Protein AF-A0A660WP52-F1 (afdb_monomer_lite)

Sequence (203 aa):
MNQKTEAPPKICQTNFFFLHKYSEKPSWFFPSLFNSVSQPKNSLGRPWKRDIILCIEAMKNREIARIFNDIADLLEIKDDNPFKIRAYRRAAMNLEALTQDLDTLVKEDNLNQIPGIGKDLAEKIKEYYKTGKIQGYEDLKKEVPSALLEMMKIPGVGPKTVKLLYEKLNVKSVEELEKLAKAGKLKGLPGIQSKTEENIIKG

Radius of gyration: 22.73 Å; chains: 1; bounding box: 51×56×52 Å

pLDDT: mean 75.4, std 19.93, range [27.61, 95.56]

Secondary structure (DSSP, 8-state):
-----PPPPTHHHH-HHHHTTTSSS-TT---TTTTS--PPB-TTS-BHHHHHHHHHHHHHHHHHHHHHHHHHHHHHHTT--HHHHHHHHHHHHHHHS--S-HHHHHHTT-GGGSTT--HHHHHHHHHHHHHSS-HHHHHHHHHS-HHHHHHTTSTT--HHHHHHHHHHH---SHHHHHHHHHTTTTTTSTT--HHHHHHHHH-

Foldseek 3Di:
DDDDPDDDDPVVPPCPVVVVVPPPDDPPPDDPPVVPPDADADPVRHHCVVVVVLVVQLVLLQVLLVLLLLLLLLCLLVVHDPVSSVLSNLSSVQSNVDSDGVVVCLVVVNQCVRPSQDPVNSVQSNVCVVPVDRVSSVVSVVVDQVQLVVQCVQPQCGSVNSSCCCVPVVDRHLVSLLVCLVVVVQPPPPSDDPVSSVSSNVD

Structure (mmCIF, N/CA/C/O backbone):
data_AF-A0A660WP52-F1
#
_entry.id   AF-A0A660WP52-F1
#
loop_
_atom_site.group_PDB
_atom_site.id
_atom_site.type_symbol
_atom_site.label_atom_id
_atom_site.label_alt_id
_atom_site.label_comp_id
_atom_site.label_asym_id
_atom_site.label_entity_id
_atom_site.label_seq_id
_atom_site.pdbx_PDB_ins_code
_atom_site.Cartn_x
_atom_site.Cartn_y
_atom_site.Cartn_z
_atom_site.occupancy
_atom_site.B_iso_or_equiv
_atom_site.auth_seq_id
_atom_site.auth_comp_id
_atom_site.auth_asym_id
_atom_site.auth_atom_id
_atom_site.pdbx_PDB_model_num
ATOM 1 N N . MET A 1 1 ? -19.582 -18.927 -29.086 1.00 36.44 1 MET A N 1
ATOM 2 C CA . MET A 1 1 ? -18.997 -17.859 -28.246 1.00 36.44 1 MET A CA 1
ATOM 3 C C . MET A 1 1 ? -19.277 -18.198 -26.792 1.00 36.44 1 MET A C 1
ATOM 5 O O . MET A 1 1 ? -20.402 -18.039 -26.354 1.00 36.44 1 MET A O 1
ATOM 9 N N . ASN A 1 2 ? -18.311 -18.790 -26.092 1.00 27.61 2 ASN A N 1
ATOM 10 C CA . ASN A 1 2 ? -18.378 -19.013 -24.645 1.00 27.61 2 ASN A CA 1
ATOM 11 C C . ASN A 1 2 ? -16.941 -19.207 -24.152 1.00 27.61 2 ASN A C 1
ATOM 13 O O . ASN A 1 2 ? -16.393 -20.303 -24.237 1.00 27.61 2 ASN A O 1
ATOM 17 N N . GLN A 1 3 ? -16.298 -18.120 -23.729 1.00 32.94 3 GLN A N 1
ATOM 18 C CA . GLN A 1 3 ? -15.007 -18.198 -23.053 1.00 32.94 3 GLN A CA 1
ATOM 19 C C . GLN A 1 3 ? -15.291 -18.553 -21.594 1.00 32.94 3 GLN A C 1
ATOM 21 O O . GLN A 1 3 ? -15.678 -17.702 -20.798 1.00 32.94 3 GLN A O 1
ATOM 26 N N . LYS A 1 4 ? -15.166 -19.841 -21.262 1.00 31.95 4 LYS A N 1
ATOM 27 C CA . LYS A 1 4 ? -15.069 -20.277 -19.870 1.00 31.95 4 LYS A CA 1
ATOM 28 C C . LYS A 1 4 ? -13.747 -19.742 -19.329 1.00 31.95 4 LYS A C 1
ATOM 30 O O . LYS A 1 4 ? -12.683 -20.103 -19.820 1.00 31.95 4 LYS A O 1
ATOM 35 N N . THR A 1 5 ? -13.828 -18.867 -18.339 1.00 34.75 5 THR A N 1
ATOM 36 C CA . THR A 1 5 ? -12.708 -18.477 -17.485 1.00 34.75 5 THR A CA 1
ATOM 37 C C . THR A 1 5 ? -12.265 -19.707 -16.696 1.00 34.75 5 THR A C 1
ATOM 39 O O . THR A 1 5 ? -12.860 -20.046 -15.672 1.00 34.75 5 THR A O 1
ATOM 42 N N . GLU A 1 6 ? -11.277 -20.433 -17.212 1.00 32.69 6 GLU A N 1
ATOM 43 C CA . GLU A 1 6 ? -10.658 -21.545 -16.497 1.00 32.69 6 GLU A CA 1
ATOM 44 C C . GLU A 1 6 ? -9.800 -20.989 -15.354 1.00 32.69 6 GLU A C 1
ATOM 46 O O . GLU A 1 6 ? -8.923 -20.148 -15.547 1.00 32.69 6 GLU A O 1
ATOM 51 N N . ALA A 1 7 ? -10.111 -21.434 -14.136 1.00 35.88 7 ALA A N 1
ATOM 52 C CA . ALA A 1 7 ? -9.347 -21.146 -12.930 1.00 35.88 7 ALA A CA 1
ATOM 53 C C . ALA A 1 7 ? -7.867 -21.554 -13.098 1.00 35.88 7 ALA A C 1
ATOM 55 O O . ALA A 1 7 ? -7.582 -22.514 -13.821 1.00 35.88 7 ALA A O 1
ATOM 56 N N . PRO A 1 8 ? -6.916 -20.883 -12.415 1.00 37.06 8 PRO A N 1
ATOM 57 C CA . PRO A 1 8 ? -5.503 -21.226 -12.528 1.00 37.06 8 PRO A CA 1
ATOM 58 C C . PRO A 1 8 ? -5.261 -22.699 -12.146 1.00 37.06 8 PRO A C 1
ATOM 60 O O . PRO A 1 8 ? -5.872 -23.200 -11.194 1.00 37.06 8 PRO A O 1
ATOM 63 N N . PRO A 1 9 ? -4.380 -23.412 -12.871 1.00 39.47 9 PRO A N 1
ATOM 64 C CA . PRO A 1 9 ? -4.172 -24.838 -12.673 1.00 39.47 9 PRO A CA 1
ATOM 65 C C . PRO A 1 9 ? -3.653 -25.130 -11.258 1.00 39.47 9 PRO A C 1
ATOM 67 O O . PRO A 1 9 ? -2.740 -24.471 -10.762 1.00 39.47 9 PRO A O 1
ATOM 70 N N . LYS A 1 10 ? -4.197 -26.185 -10.631 1.00 43.06 10 LYS A N 1
ATOM 71 C CA . LYS A 1 10 ? -3.872 -26.694 -9.276 1.00 43.06 10 LYS A CA 1
ATOM 72 C C . LYS A 1 10 ? -2.374 -26.980 -9.019 1.00 43.06 10 LYS A C 1
ATOM 74 O O . LYS A 1 10 ? -1.986 -27.260 -7.890 1.00 43.06 10 LYS A O 1
ATOM 79 N N . ILE A 1 11 ? -1.532 -26.879 -10.046 1.00 42.97 11 ILE A N 1
ATOM 80 C CA . ILE A 1 11 ? -0.099 -27.198 -10.061 1.00 42.97 11 ILE A CA 1
ATOM 81 C C . ILE A 1 11 ? 0.714 -26.280 -9.130 1.00 42.97 11 ILE A C 1
ATOM 83 O O . ILE A 1 11 ? 1.704 -26.729 -8.556 1.00 42.97 11 ILE A O 1
ATOM 87 N N . CYS A 1 12 ? 0.270 -25.039 -8.889 1.00 41.19 12 CYS A N 1
ATOM 88 C CA . CYS A 1 12 ? 0.955 -24.135 -7.956 1.00 41.19 12 CYS A CA 1
ATOM 89 C C . CYS A 1 12 ? 0.868 -24.571 -6.482 1.00 41.19 12 CYS A C 1
ATOM 91 O O . CYS A 1 12 ? 1.689 -24.131 -5.685 1.00 41.19 12 CYS A O 1
ATOM 93 N N . GLN A 1 13 ? -0.090 -25.424 -6.098 1.00 40.19 13 GLN A N 1
ATOM 94 C CA . GLN A 1 13 ? -0.227 -25.872 -4.704 1.00 40.19 13 GLN A CA 1
ATOM 95 C C . GLN A 1 13 ? 0.503 -27.189 -4.418 1.00 40.19 13 GLN A C 1
ATOM 97 O O . GLN A 1 13 ? 0.873 -27.450 -3.278 1.00 40.19 13 GLN A O 1
ATOM 102 N N . THR A 1 14 ? 0.721 -28.033 -5.429 1.00 37.62 14 THR A N 1
ATOM 103 C CA . THR A 1 14 ? 1.118 -29.433 -5.197 1.00 37.62 14 THR A CA 1
ATOM 104 C C . THR A 1 14 ? 2.627 -29.682 -5.285 1.00 37.62 14 THR A C 1
ATOM 106 O O . THR A 1 14 ? 3.097 -30.703 -4.791 1.00 37.62 14 THR A O 1
ATOM 109 N N . ASN A 1 15 ? 3.414 -28.771 -5.871 1.00 44.84 15 ASN A N 1
ATOM 110 C CA . ASN A 1 15 ? 4.808 -29.070 -6.235 1.00 44.84 15 ASN A CA 1
ATOM 111 C C . ASN A 1 15 ? 5.898 -28.540 -5.290 1.00 44.84 15 ASN A C 1
ATOM 113 O O . ASN A 1 15 ? 7.083 -28.730 -5.569 1.00 44.84 15 ASN A O 1
ATOM 117 N N . PHE A 1 16 ? 5.532 -27.962 -4.143 1.00 41.88 16 PHE A N 1
ATOM 118 C CA . PHE A 1 16 ? 6.511 -27.558 -3.124 1.00 41.88 16 PHE A CA 1
ATOM 119 C C . PHE A 1 16 ? 7.337 -28.755 -2.609 1.00 41.88 16 PHE A C 1
ATOM 121 O O . PHE A 1 16 ? 8.527 -28.632 -2.338 1.00 41.88 16 PHE A O 1
ATOM 128 N N . PHE A 1 17 ? 6.740 -29.953 -2.573 1.00 36.28 17 PHE A N 1
ATOM 129 C CA . PHE A 1 17 ? 7.406 -31.164 -2.084 1.00 36.28 17 PHE A CA 1
ATOM 130 C C . PHE A 1 17 ? 8.411 -31.771 -3.080 1.00 36.28 17 PHE A C 1
ATOM 132 O O . PHE A 1 17 ? 9.333 -32.480 -2.679 1.00 36.28 17 PHE A O 1
ATOM 139 N N . PHE A 1 18 ? 8.264 -31.502 -4.383 1.00 40.81 18 PHE A N 1
ATOM 140 C CA . PHE A 1 18 ? 9.115 -32.118 -5.408 1.00 40.81 18 PHE A CA 1
ATOM 141 C C . PHE A 1 18 ? 10.442 -31.368 -5.597 1.00 40.81 18 PHE A C 1
ATOM 143 O O . PHE A 1 18 ? 11.462 -31.983 -5.896 1.00 40.81 18 PHE A O 1
ATOM 150 N N . LEU A 1 19 ? 10.454 -30.052 -5.362 1.00 42.66 19 LEU A N 1
ATOM 151 C CA . LEU A 1 19 ? 11.651 -29.214 -5.500 1.00 42.66 19 LEU A CA 1
ATOM 152 C C . LEU A 1 19 ? 12.676 -29.441 -4.378 1.00 42.66 19 LEU A C 1
ATOM 154 O O . LEU A 1 19 ? 13.876 -29.426 -4.645 1.00 42.66 19 LEU A O 1
ATOM 158 N N . HIS A 1 20 ? 12.232 -29.746 -3.155 1.00 42.66 20 HIS A N 1
ATOM 159 C CA . HIS A 1 20 ? 13.142 -29.946 -2.018 1.00 42.66 20 HIS A CA 1
ATOM 160 C C . HIS A 1 20 ? 14.001 -31.216 -2.143 1.00 42.66 20 HIS A C 1
ATOM 162 O O . HIS A 1 20 ? 15.102 -31.287 -1.609 1.00 42.66 20 HIS A O 1
ATOM 168 N N . LYS A 1 21 ? 13.534 -32.224 -2.893 1.00 42.41 21 LYS A N 1
ATOM 169 C CA . LYS A 1 21 ? 14.253 -33.500 -3.061 1.00 42.41 21 LYS A CA 1
ATOM 170 C C . LYS A 1 21 ? 15.398 -33.432 -4.083 1.00 42.41 21 LYS A C 1
ATOM 172 O O . LYS A 1 21 ? 16.157 -34.393 -4.210 1.00 42.41 21 LYS A O 1
ATOM 177 N N . TYR A 1 22 ? 15.514 -32.325 -4.819 1.00 44.78 22 TYR A N 1
ATOM 178 C CA . TYR A 1 22 ? 16.476 -32.166 -5.913 1.00 44.78 22 TYR A CA 1
ATOM 179 C C . TYR A 1 22 ? 17.544 -31.087 -5.680 1.00 44.78 22 TYR A C 1
ATOM 181 O O . TYR A 1 22 ? 18.482 -31.033 -6.471 1.00 44.78 22 TYR A O 1
ATOM 189 N N . SER A 1 23 ? 17.477 -30.277 -4.614 1.00 44.31 23 SER A N 1
ATOM 190 C CA . SER A 1 23 ? 18.520 -29.270 -4.336 1.00 44.31 23 SER A CA 1
ATOM 191 C C . SER A 1 23 ? 19.749 -29.813 -3.594 1.00 44.31 23 SER A C 1
ATOM 193 O O . SER A 1 23 ? 20.731 -29.092 -3.469 1.00 44.31 23 SER A O 1
ATOM 195 N N . GLU A 1 24 ? 19.725 -31.060 -3.111 1.00 42.50 24 GLU A N 1
ATOM 196 C CA . GLU A 1 24 ? 20.781 -31.610 -2.236 1.00 42.50 24 GLU A CA 1
ATOM 197 C C . GLU A 1 24 ? 21.726 -32.623 -2.910 1.00 42.50 24 GLU A C 1
ATOM 199 O O . GLU A 1 24 ? 22.578 -33.207 -2.242 1.00 42.50 24 GLU A O 1
ATOM 204 N N . LYS A 1 25 ? 21.620 -32.869 -4.224 1.00 47.59 25 LYS A N 1
ATOM 205 C CA . LYS A 1 25 ? 22.488 -33.857 -4.896 1.00 47.59 25 LYS A CA 1
ATOM 206 C C . LYS A 1 25 ? 23.666 -33.200 -5.627 1.00 47.59 25 LYS A C 1
ATOM 208 O O . LYS A 1 25 ? 23.442 -32.305 -6.441 1.00 47.59 25 LYS A O 1
ATOM 213 N N . PRO A 1 26 ? 24.912 -33.653 -5.394 1.00 38.84 26 PRO A N 1
ATOM 214 C CA . PRO A 1 26 ? 26.093 -33.054 -6.002 1.00 38.84 26 PRO A CA 1
ATOM 215 C C . 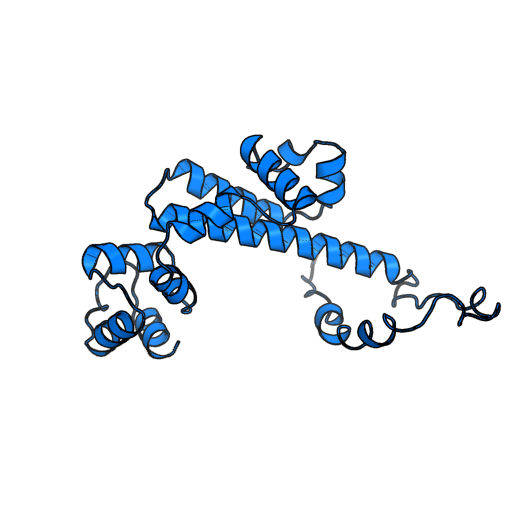PRO A 1 26 ? 26.242 -33.419 -7.492 1.00 38.84 26 PRO A C 1
ATOM 217 O O . PRO A 1 26 ? 25.864 -34.508 -7.931 1.00 38.84 26 PRO A O 1
ATOM 220 N N . SER A 1 27 ? 26.818 -32.488 -8.262 1.00 43.41 27 SER A N 1
ATOM 221 C CA . SER A 1 27 ? 26.833 -32.431 -9.738 1.00 43.41 27 SER A CA 1
ATOM 222 C C . SER A 1 27 ? 27.434 -33.647 -10.457 1.00 43.41 27 SER A C 1
ATOM 224 O O . SER A 1 27 ? 27.112 -33.890 -11.616 1.00 43.41 27 SER A O 1
ATOM 226 N N . TRP A 1 28 ? 28.262 -34.441 -9.784 1.00 40.78 28 TRP A N 1
ATOM 227 C CA . TRP A 1 28 ? 28.898 -35.650 -10.322 1.00 40.78 28 TRP A CA 1
ATOM 228 C C . TRP A 1 28 ? 28.068 -36.941 -10.184 1.00 40.78 28 TRP A C 1
ATOM 230 O O . TRP A 1 28 ? 28.492 -37.984 -10.672 1.00 40.78 28 TRP A O 1
ATOM 240 N N . PHE A 1 29 ? 26.877 -36.908 -9.567 1.00 43.28 29 PHE A N 1
ATOM 241 C CA . PHE A 1 29 ? 26.017 -38.097 -9.399 1.00 43.28 29 PHE A CA 1
ATOM 242 C C . PHE A 1 29 ? 25.102 -38.394 -10.610 1.00 43.28 29 PHE A C 1
ATOM 244 O O . PHE A 1 29 ? 24.119 -39.122 -10.489 1.00 43.28 29 PHE A O 1
ATOM 251 N N . PHE A 1 30 ? 25.399 -37.848 -11.791 1.00 44.34 30 PHE A N 1
ATOM 252 C CA . PHE A 1 30 ? 24.686 -38.173 -13.029 1.00 44.34 30 PHE A CA 1
ATOM 253 C C . PHE A 1 30 ? 25.575 -39.027 -13.946 1.00 44.34 30 PHE A C 1
ATOM 255 O O . PHE A 1 30 ? 26.393 -38.478 -14.684 1.00 44.34 30 PHE A O 1
ATOM 262 N N . PRO A 1 31 ? 25.428 -40.368 -13.945 1.00 38.66 31 PRO A N 1
ATOM 263 C CA . PRO A 1 31 ? 25.969 -41.201 -15.009 1.00 38.66 31 PRO A CA 1
ATOM 264 C C . PRO A 1 31 ? 25.374 -40.783 -16.358 1.00 38.66 31 PRO A C 1
ATOM 266 O O . PRO A 1 31 ? 24.235 -40.316 -16.432 1.00 38.66 31 PRO A O 1
ATOM 269 N N . SER A 1 32 ? 26.125 -41.025 -17.431 1.00 40.44 32 SER A N 1
ATOM 270 C CA . SER A 1 32 ? 25.840 -40.734 -18.848 1.00 40.44 32 SER A CA 1
ATOM 271 C C . SER A 1 32 ? 24.521 -41.295 -19.421 1.00 40.44 32 SER A C 1
ATOM 273 O O . SER A 1 32 ? 24.270 -41.188 -20.618 1.00 40.44 32 SER A O 1
ATOM 275 N N . LEU A 1 33 ? 23.638 -41.838 -18.581 1.00 37.81 33 LEU A N 1
ATOM 276 C CA . LEU A 1 33 ? 22.296 -42.303 -18.920 1.00 37.81 33 LEU A CA 1
ATOM 277 C C . LEU A 1 33 ? 21.210 -41.211 -18.837 1.00 37.81 33 LEU A C 1
ATOM 279 O O . LEU A 1 33 ? 20.037 -41.502 -19.046 1.00 37.81 33 LEU A O 1
ATOM 283 N N . PHE A 1 34 ? 21.564 -39.957 -18.535 1.00 36.91 34 PHE A N 1
ATOM 284 C CA . PHE A 1 34 ? 20.602 -38.848 -18.435 1.00 36.91 34 PHE A CA 1
ATOM 285 C C . PHE A 1 34 ? 20.509 -37.983 -19.703 1.00 36.91 34 PHE A C 1
ATOM 287 O O . PHE A 1 34 ? 20.009 -36.866 -19.652 1.00 36.91 34 PHE A O 1
ATOM 294 N N . ASN A 1 35 ? 20.977 -38.484 -20.851 1.00 39.56 35 ASN A N 1
ATOM 295 C CA . ASN A 1 35 ? 20.754 -37.827 -22.146 1.00 39.56 35 ASN A CA 1
ATOM 296 C C . ASN A 1 35 ? 19.592 -38.452 -22.947 1.00 39.56 35 ASN A C 1
ATOM 298 O O . ASN A 1 35 ? 19.303 -38.014 -24.055 1.00 39.56 35 ASN A O 1
ATOM 302 N N . SER A 1 36 ? 18.910 -39.465 -22.391 1.00 36.50 36 SER A N 1
ATOM 303 C CA . SER A 1 36 ? 17.761 -40.144 -23.019 1.00 36.50 36 SER A CA 1
ATOM 304 C C . SER A 1 36 ? 16.438 -39.980 -22.262 1.00 36.50 36 SER A C 1
ATOM 306 O O . SER A 1 36 ? 15.407 -40.478 -22.715 1.00 36.50 36 SER A O 1
ATOM 308 N N . VAL A 1 37 ? 16.419 -39.263 -21.132 1.00 41.09 37 VAL A N 1
ATOM 309 C CA . VAL A 1 37 ? 15.180 -39.028 -20.381 1.00 41.09 37 VAL A CA 1
ATOM 310 C C . VAL A 1 37 ? 14.393 -37.921 -21.075 1.00 41.09 37 VAL A C 1
ATOM 312 O O . VAL A 1 37 ? 14.655 -36.729 -20.901 1.00 41.09 37 VAL A O 1
ATOM 315 N N . SER A 1 38 ? 13.415 -38.323 -21.888 1.00 50.56 38 SER A N 1
ATOM 316 C CA . SER A 1 38 ? 12.395 -37.428 -22.421 1.00 50.56 38 SER A CA 1
ATOM 317 C C . SER A 1 38 ? 11.757 -36.662 -21.262 1.00 50.56 38 SER A C 1
ATOM 319 O O . SER A 1 38 ? 11.090 -37.257 -20.415 1.00 50.56 38 SER A O 1
ATOM 321 N N . GLN A 1 39 ? 11.994 -35.350 -21.218 1.00 45.22 39 GLN A N 1
ATOM 322 C CA . GLN A 1 39 ? 11.413 -34.441 -20.230 1.00 45.22 39 GLN A CA 1
ATOM 323 C C . GLN A 1 39 ? 9.899 -34.693 -20.132 1.00 45.22 39 GLN A C 1
ATOM 325 O O . GLN A 1 39 ? 9.266 -34.840 -21.186 1.00 45.22 39 GLN A O 1
ATOM 330 N N . PRO A 1 40 ? 9.303 -34.736 -18.923 1.00 45.03 40 PRO A N 1
ATOM 331 C CA . PRO A 1 40 ? 7.863 -34.885 -18.789 1.00 45.03 40 PRO A CA 1
ATOM 332 C C . PRO A 1 40 ? 7.190 -33.771 -19.593 1.00 45.03 40 PRO A C 1
ATOM 334 O O . PRO A 1 40 ? 7.553 -32.594 -19.498 1.00 45.03 40 PRO A O 1
ATOM 337 N N . LYS A 1 41 ? 6.273 -34.176 -20.469 1.00 47.16 41 LYS A N 1
ATOM 338 C CA . LYS A 1 41 ? 5.476 -33.294 -21.318 1.00 47.16 41 LYS A CA 1
ATOM 339 C C . LYS A 1 41 ? 4.114 -33.104 -20.657 1.00 47.16 41 LYS A C 1
ATOM 341 O O . LYS A 1 41 ? 3.629 -34.003 -19.975 1.00 47.16 41 LYS A O 1
ATOM 346 N N . ASN A 1 42 ? 3.525 -31.921 -20.766 1.00 56.41 42 ASN A N 1
ATOM 347 C CA . ASN A 1 42 ? 2.162 -31.689 -20.285 1.00 56.41 42 ASN A CA 1
ATOM 348 C C . ASN A 1 42 ? 1.154 -32.416 -21.201 1.00 56.41 42 ASN A C 1
ATOM 350 O O . ASN A 1 42 ? 1.545 -33.026 -22.199 1.00 56.41 42 ASN A O 1
ATOM 354 N N . SER A 1 43 ? -0.144 -32.357 -20.891 1.00 49.00 43 SER A N 1
ATOM 355 C CA . SER A 1 43 ? -1.205 -32.989 -21.702 1.00 49.00 43 SER A CA 1
ATOM 356 C C . SER A 1 43 ? -1.245 -32.516 -23.165 1.00 49.00 43 SER A C 1
ATOM 358 O O . SER A 1 43 ? -1.870 -33.161 -23.999 1.00 49.00 43 SER A O 1
ATOM 360 N N . LEU A 1 44 ? -0.543 -31.424 -23.489 1.00 54.16 44 LEU A N 1
ATOM 361 C CA . LEU A 1 44 ? -0.384 -30.856 -24.829 1.00 54.16 44 LEU A CA 1
ATOM 362 C C . LEU A 1 44 ? 0.977 -31.191 -25.473 1.00 54.16 44 LEU A C 1
ATOM 364 O O . LEU A 1 44 ? 1.346 -30.597 -26.485 1.00 54.16 44 LEU A O 1
ATOM 368 N N . GLY A 1 45 ? 1.767 -32.101 -24.894 1.00 50.19 45 GLY A N 1
ATOM 369 C CA . GLY A 1 45 ? 3.052 -32.521 -25.459 1.00 50.19 45 GLY A CA 1
ATOM 370 C C . GLY A 1 45 ? 4.193 -31.503 -25.304 1.00 50.19 45 GLY A C 1
ATOM 371 O O . GLY A 1 45 ? 5.271 -31.717 -25.868 1.00 50.19 45 GLY A O 1
ATOM 372 N N . ARG A 1 46 ? 4.001 -30.410 -24.548 1.00 52.47 46 ARG A N 1
ATOM 373 C CA . ARG A 1 46 ? 5.022 -29.369 -24.332 1.00 52.47 46 ARG A CA 1
ATOM 374 C C . ARG A 1 46 ? 5.874 -29.641 -23.082 1.00 52.47 46 ARG A C 1
ATOM 376 O O . ARG A 1 46 ? 5.341 -30.131 -22.088 1.00 52.47 46 ARG A O 1
ATOM 383 N N . PRO A 1 47 ? 7.184 -29.318 -23.096 1.00 54.12 47 PRO A N 1
ATOM 384 C CA . PRO A 1 47 ? 8.035 -29.450 -21.914 1.00 54.12 47 PRO A CA 1
ATOM 385 C C . PRO A 1 47 ? 7.558 -28.528 -20.785 1.00 54.12 47 PRO A C 1
ATOM 387 O O . PRO A 1 47 ? 7.408 -27.324 -21.004 1.00 54.12 47 PRO A O 1
ATOM 390 N N . TRP A 1 48 ? 7.421 -29.065 -19.568 1.00 52.53 48 TRP A N 1
ATOM 391 C CA . TRP A 1 48 ? 6.956 -28.318 -18.383 1.00 52.53 48 TRP A CA 1
ATOM 392 C C . TRP A 1 48 ? 7.852 -27.120 -18.020 1.00 52.53 48 TRP A C 1
ATOM 394 O O . TRP A 1 48 ? 7.432 -26.218 -17.303 1.00 52.53 48 TRP A O 1
ATOM 404 N N . LYS A 1 49 ? 9.087 -27.073 -18.538 1.00 54.38 49 LYS A N 1
ATOM 405 C CA . LYS A 1 49 ? 10.050 -25.988 -18.301 1.00 54.38 49 LYS A CA 1
ATOM 406 C C . LYS A 1 49 ? 9.515 -24.607 -18.709 1.00 54.38 4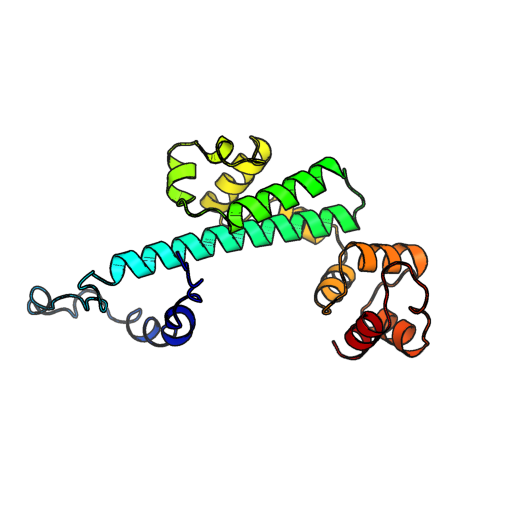9 LYS A C 1
ATOM 408 O O . LYS A 1 49 ? 9.826 -23.633 -18.038 1.00 54.38 49 LYS A O 1
ATOM 413 N N . ARG A 1 50 ? 8.706 -24.517 -19.776 1.00 57.09 50 ARG A N 1
ATOM 414 C CA . ARG A 1 50 ? 8.080 -23.247 -20.199 1.00 57.09 50 ARG A CA 1
ATOM 415 C C . ARG A 1 50 ? 6.951 -22.823 -19.261 1.00 57.09 50 ARG A C 1
ATOM 417 O O . ARG A 1 50 ? 6.876 -21.653 -18.911 1.00 57.09 50 ARG A O 1
ATOM 424 N N . ASP A 1 51 ? 6.138 -23.776 -18.815 1.00 60.22 51 ASP A N 1
ATOM 425 C CA . ASP A 1 51 ? 5.015 -23.507 -17.913 1.00 60.22 51 ASP A CA 1
ATOM 426 C C . ASP A 1 51 ? 5.514 -23.035 -16.533 1.00 60.22 51 ASP A C 1
ATOM 428 O O . ASP A 1 51 ? 4.964 -22.101 -15.961 1.00 60.22 51 ASP A O 1
ATOM 432 N N . ILE A 1 52 ? 6.615 -23.609 -16.028 1.00 63.72 52 ILE A N 1
ATOM 433 C CA . ILE A 1 52 ? 7.236 -23.201 -14.754 1.00 63.72 52 ILE A CA 1
ATOM 434 C C . ILE A 1 52 ? 7.791 -21.768 -14.819 1.00 63.72 52 ILE A C 1
ATOM 436 O O . ILE A 1 52 ? 7.594 -21.005 -13.877 1.00 63.72 52 ILE A O 1
ATOM 440 N N . ILE A 1 53 ? 8.462 -21.392 -15.915 1.00 63.75 53 ILE A N 1
ATOM 441 C CA . ILE A 1 53 ? 9.028 -20.041 -16.094 1.00 63.75 53 ILE A CA 1
ATOM 442 C C . ILE A 1 53 ? 7.910 -18.992 -16.130 1.00 63.75 53 ILE A C 1
ATOM 444 O O . ILE A 1 53 ? 7.950 -18.045 -15.348 1.00 63.75 53 ILE A O 1
ATOM 448 N N . LEU A 1 54 ? 6.859 -19.235 -16.921 1.00 61.78 54 LEU A N 1
ATOM 449 C CA . LEU A 1 54 ? 5.682 -18.362 -16.986 1.00 61.78 54 LEU A CA 1
ATOM 450 C C . LEU A 1 54 ? 4.994 -18.209 -15.621 1.00 61.78 54 LEU A C 1
ATOM 452 O O . LEU A 1 54 ? 4.525 -17.127 -15.275 1.00 61.78 54 LEU A O 1
ATOM 456 N N . CYS A 1 55 ? 4.946 -19.272 -14.811 1.00 62.72 55 CYS A N 1
ATOM 457 C CA . CYS A 1 55 ? 4.413 -19.187 -13.452 1.00 62.72 55 CYS A CA 1
ATOM 458 C C . CYS A 1 55 ? 5.293 -18.338 -12.524 1.00 62.72 55 CYS A C 1
ATOM 460 O O . CYS A 1 55 ? 4.750 -17.567 -11.737 1.00 62.72 55 CYS A O 1
ATOM 462 N N . ILE A 1 56 ? 6.621 -18.461 -12.598 1.00 66.25 56 ILE A N 1
ATOM 463 C CA . ILE A 1 56 ? 7.548 -17.656 -11.784 1.00 66.25 56 ILE A CA 1
ATOM 464 C C . ILE A 1 56 ? 7.445 -16.173 -12.165 1.00 66.25 56 ILE A C 1
ATOM 466 O O . ILE A 1 56 ? 7.363 -15.323 -11.281 1.00 66.25 56 ILE A O 1
ATOM 470 N N . GLU A 1 57 ? 7.382 -15.863 -13.458 1.00 64.19 57 GLU A N 1
ATOM 471 C CA . GLU A 1 57 ? 7.213 -14.496 -13.974 1.00 64.19 57 GLU A CA 1
ATOM 472 C C . GLU A 1 57 ? 5.869 -13.898 -13.533 1.00 64.19 57 GLU A C 1
ATOM 474 O O . GLU A 1 57 ? 5.824 -12.815 -12.948 1.00 64.19 57 GLU A O 1
ATOM 479 N N . ALA A 1 58 ? 4.773 -14.652 -13.667 1.00 66.12 58 ALA A N 1
ATOM 480 C CA . ALA A 1 58 ? 3.465 -14.227 -13.172 1.00 66.12 58 ALA A CA 1
ATOM 481 C C . ALA A 1 58 ? 3.444 -14.012 -11.644 1.00 66.12 58 ALA A C 1
ATOM 483 O O . ALA A 1 58 ? 2.690 -13.170 -11.148 1.00 66.12 58 ALA A O 1
ATOM 484 N N . MET A 1 59 ? 4.263 -14.747 -10.880 1.00 74.75 59 MET A N 1
ATOM 485 C CA . MET A 1 59 ? 4.416 -14.509 -9.442 1.00 74.75 59 MET A CA 1
ATOM 486 C C . MET A 1 59 ? 5.154 -13.199 -9.143 1.00 74.75 59 MET A C 1
ATOM 488 O O . MET A 1 59 ? 4.704 -12.477 -8.254 1.00 74.75 59 MET A O 1
ATOM 492 N N . LYS A 1 60 ? 6.199 -12.840 -9.902 1.00 80.81 60 LYS A N 1
ATOM 493 C CA . LYS A 1 60 ? 6.909 -11.557 -9.730 1.00 80.81 60 LYS A CA 1
ATOM 494 C C . LYS A 1 60 ? 6.010 -10.356 -10.016 1.00 80.81 60 LYS A C 1
ATOM 496 O O . LYS A 1 60 ? 5.977 -9.423 -9.216 1.00 80.81 60 LYS A O 1
ATOM 501 N N . ASN A 1 61 ? 5.232 -10.392 -11.102 1.00 87.00 61 ASN A N 1
ATOM 502 C CA . ASN A 1 61 ? 4.291 -9.314 -11.440 1.00 87.00 61 ASN A CA 1
ATOM 503 C C . ASN A 1 61 ? 3.317 -9.055 -10.279 1.00 87.00 61 ASN A C 1
ATOM 505 O O . ASN A 1 61 ? 3.110 -7.914 -9.860 1.00 87.00 61 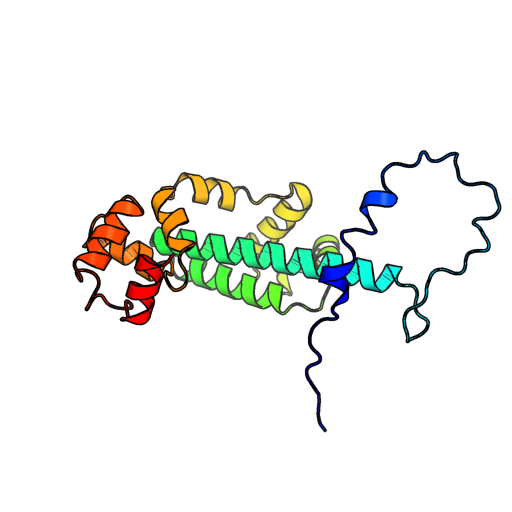ASN A O 1
ATOM 509 N N . ARG A 1 62 ? 2.769 -10.136 -9.709 1.00 87.81 62 ARG A N 1
ATOM 510 C CA . ARG A 1 62 ? 1.869 -10.079 -8.549 1.00 87.81 62 ARG A CA 1
ATOM 511 C C . ARG A 1 62 ? 2.562 -9.581 -7.288 1.00 87.81 62 ARG A C 1
ATOM 513 O O . ARG A 1 62 ? 1.930 -8.900 -6.488 1.00 87.81 62 ARG A O 1
ATOM 520 N N . GLU A 1 63 ? 3.827 -9.922 -7.085 1.00 89.81 63 GLU A N 1
ATOM 521 C CA . GLU A 1 63 ? 4.594 -9.459 -5.931 1.00 89.81 63 GLU A CA 1
ATOM 522 C C . GLU A 1 63 ? 4.828 -7.946 -5.980 1.00 89.81 63 GLU A C 1
ATOM 524 O O . GLU A 1 63 ? 4.516 -7.246 -5.018 1.00 89.81 63 GLU A O 1
ATOM 529 N N . ILE A 1 64 ? 5.260 -7.416 -7.125 1.00 91.56 64 ILE A N 1
ATOM 530 C CA . ILE A 1 64 ? 5.441 -5.969 -7.309 1.00 91.56 64 ILE A CA 1
ATOM 531 C C . ILE A 1 64 ? 4.097 -5.242 -7.185 1.00 91.56 64 ILE A C 1
ATOM 533 O O . ILE A 1 64 ? 4.017 -4.207 -6.522 1.00 91.56 64 ILE A O 1
ATOM 537 N N . ALA A 1 65 ? 3.023 -5.800 -7.754 1.00 92.94 65 ALA A N 1
ATOM 538 C CA . ALA A 1 65 ? 1.676 -5.253 -7.605 1.00 92.94 65 ALA A CA 1
ATOM 539 C C . ALA A 1 65 ? 1.237 -5.179 -6.131 1.00 92.94 65 ALA A C 1
ATOM 541 O O . ALA A 1 65 ? 0.675 -4.167 -5.708 1.00 92.94 65 ALA A O 1
ATOM 542 N N . ARG A 1 66 ? 1.532 -6.208 -5.325 1.00 92.25 66 ARG A N 1
ATOM 543 C CA . ARG A 1 66 ? 1.283 -6.189 -3.873 1.00 92.25 66 ARG A CA 1
ATOM 544 C C . ARG A 1 66 ? 2.077 -5.090 -3.182 1.00 92.25 66 ARG A C 1
ATOM 546 O O . ARG A 1 66 ? 1.480 -4.301 -2.464 1.00 92.25 66 ARG A O 1
ATOM 553 N N . ILE A 1 67 ? 3.375 -4.970 -3.461 1.00 93.56 67 ILE A N 1
ATOM 554 C CA . ILE A 1 67 ? 4.206 -3.914 -2.863 1.00 93.56 67 ILE A CA 1
ATOM 555 C C . ILE A 1 67 ? 3.672 -2.523 -3.231 1.00 93.56 67 ILE A C 1
ATOM 557 O O . ILE A 1 67 ? 3.607 -1.640 -2.382 1.00 93.56 67 ILE A O 1
ATOM 561 N N . PHE A 1 68 ? 3.249 -2.309 -4.477 1.00 95.00 68 PHE A N 1
ATOM 562 C CA . PHE A 1 68 ? 2.679 -1.028 -4.906 1.00 95.00 68 PHE A CA 1
ATOM 563 C C . PHE A 1 68 ? 1.338 -0.727 -4.227 1.00 95.00 68 PHE A C 1
ATOM 565 O O . PHE A 1 68 ? 1.077 0.430 -3.892 1.00 95.00 68 PHE A O 1
ATOM 572 N N . ASN A 1 69 ? 0.509 -1.746 -3.990 1.00 94.19 69 ASN A N 1
ATOM 573 C CA . ASN A 1 69 ? -0.693 -1.597 -3.176 1.00 94.19 69 ASN A CA 1
ATOM 574 C C . ASN A 1 69 ? -0.346 -1.222 -1.736 1.00 94.19 69 ASN A C 1
ATOM 576 O O . ASN A 1 69 ? -0.865 -0.216 -1.264 1.00 94.19 69 ASN A O 1
ATOM 580 N N . ASP A 1 70 ? 0.589 -1.928 -1.102 1.00 92.31 70 ASP A N 1
ATOM 581 C CA . ASP A 1 70 ? 1.012 -1.615 0.262 1.00 92.31 70 ASP A CA 1
ATOM 582 C C . ASP A 1 70 ? 1.566 -0.185 0.365 1.00 92.31 70 ASP A C 1
ATOM 584 O O . ASP A 1 70 ? 1.241 0.540 1.300 1.00 92.31 70 ASP A O 1
ATOM 588 N N . ILE A 1 71 ? 2.365 0.271 -0.609 1.00 93.94 71 ILE A N 1
ATOM 589 C CA . ILE A 1 71 ? 2.830 1.668 -0.661 1.00 93.94 71 ILE A CA 1
ATOM 590 C C . ILE A 1 71 ? 1.631 2.622 -0.693 1.00 93.94 71 ILE A C 1
ATOM 592 O O . ILE A 1 71 ? 1.619 3.613 0.035 1.00 93.94 71 ILE A O 1
ATOM 596 N N . ALA A 1 72 ? 0.617 2.342 -1.512 1.00 94.38 72 ALA A N 1
ATOM 597 C CA . ALA A 1 72 ? -0.581 3.170 -1.571 1.00 94.38 72 ALA A CA 1
ATOM 598 C C . ALA A 1 72 ? -1.363 3.166 -0.247 1.00 94.38 72 ALA A C 1
ATOM 600 O O . ALA A 1 72 ? -1.831 4.228 0.158 1.00 94.38 72 ALA A O 1
ATOM 601 N N . ASP A 1 73 ? -1.470 2.018 0.430 1.00 91.94 73 ASP A N 1
ATOM 602 C CA . ASP A 1 73 ? -2.085 1.896 1.758 1.00 91.94 73 ASP A CA 1
ATOM 603 C C . ASP A 1 73 ? -1.350 2.766 2.792 1.00 91.94 73 ASP A C 1
ATOM 605 O O . ASP A 1 73 ? -1.974 3.552 3.506 1.00 91.94 73 ASP A O 1
ATOM 609 N N . LEU A 1 74 ? -0.016 2.702 2.823 1.00 91.94 74 LEU A N 1
ATOM 610 C CA . LEU A 1 74 ? 0.809 3.499 3.740 1.00 91.94 74 LEU A CA 1
ATOM 611 C C . LEU A 1 74 ? 0.699 5.001 3.457 1.00 91.94 74 LEU A C 1
ATOM 613 O O . LEU A 1 74 ? 0.558 5.800 4.383 1.00 91.94 74 LEU A O 1
ATOM 617 N N . LEU A 1 75 ? 0.735 5.397 2.183 1.00 93.00 75 LEU A N 1
ATOM 618 C CA . LEU A 1 75 ? 0.569 6.796 1.781 1.00 93.00 75 LEU A CA 1
ATOM 619 C C . LEU A 1 75 ? -0.824 7.332 2.137 1.00 93.00 75 LEU A C 1
ATOM 621 O O . LEU A 1 75 ? -0.956 8.500 2.494 1.00 93.00 75 LEU A O 1
ATOM 625 N N . GLU A 1 76 ? -1.852 6.488 2.063 1.00 91.56 76 GLU A N 1
ATOM 626 C CA . GLU A 1 76 ? -3.223 6.839 2.429 1.00 91.56 76 GLU A CA 1
ATOM 627 C C . GLU A 1 76 ? -3.388 7.035 3.941 1.00 91.56 76 GLU A C 1
ATOM 629 O O . GLU A 1 76 ? -4.035 7.994 4.358 1.00 91.56 76 GLU A O 1
ATOM 634 N N . ILE A 1 77 ? -2.742 6.203 4.765 1.00 89.00 77 ILE A N 1
ATOM 635 C CA . ILE A 1 77 ? -2.692 6.394 6.227 1.00 89.00 77 ILE A CA 1
ATOM 636 C C . ILE A 1 77 ? -1.998 7.709 6.585 1.00 89.00 77 ILE A C 1
ATOM 638 O O . ILE A 1 77 ? -2.454 8.426 7.473 1.00 89.00 77 ILE A O 1
ATOM 642 N N . LYS A 1 78 ? -0.915 8.037 5.877 1.00 88.06 78 LYS A N 1
ATOM 643 C CA . LYS A 1 78 ? -0.144 9.271 6.075 1.00 88.06 78 LYS A CA 1
ATOM 644 C C . LYS A 1 78 ? -0.817 10.535 5.539 1.00 88.06 78 LYS A C 1
ATOM 646 O O . LYS A 1 78 ? -0.273 11.617 5.735 1.00 88.06 78 LYS A O 1
ATOM 651 N N . ASP A 1 79 ? -1.947 10.405 4.849 1.00 88.94 79 ASP A N 1
ATOM 652 C CA . ASP A 1 79 ? -2.598 11.507 4.139 1.00 88.94 79 ASP A CA 1
ATOM 653 C C . ASP A 1 79 ? -1.675 12.238 3.146 1.00 88.94 79 ASP A C 1
ATOM 655 O O . ASP A 1 79 ? -1.713 13.461 3.004 1.00 88.94 79 ASP A O 1
ATOM 659 N N . ASP A 1 80 ? -0.812 11.483 2.459 1.00 92.06 80 ASP A N 1
ATOM 660 C CA . ASP A 1 80 ? 0.044 12.031 1.405 1.00 92.06 80 ASP A CA 1
ATOM 661 C C . ASP A 1 80 ? -0.798 12.367 0.154 1.00 92.06 80 ASP A C 1
ATOM 663 O O . ASP A 1 80 ? -2.019 12.206 0.086 1.00 92.06 80 ASP A O 1
ATOM 667 N N . ASN A 1 81 ? -0.137 12.842 -0.893 1.00 93.62 81 ASN A N 1
ATOM 668 C CA . ASN A 1 81 ? -0.748 13.337 -2.107 1.00 93.62 81 ASN A CA 1
ATOM 669 C C . ASN A 1 81 ? -1.709 12.303 -2.754 1.00 93.62 81 ASN A C 1
ATOM 671 O O . ASN A 1 81 ? -1.258 11.264 -3.260 1.00 93.62 81 ASN A O 1
ATOM 675 N N . PRO A 1 82 ? -3.014 12.625 -2.885 1.00 92.88 82 PRO A N 1
ATOM 676 C CA . PRO A 1 82 ? -4.010 11.737 -3.488 1.00 92.88 82 PRO A CA 1
ATOM 677 C C . PRO A 1 82 ? -3.696 11.315 -4.929 1.00 92.88 82 PRO A C 1
ATOM 679 O O . PRO A 1 82 ? -4.123 10.248 -5.372 1.00 92.88 82 PRO A O 1
ATOM 682 N N . PHE A 1 83 ? -2.962 12.136 -5.687 1.00 93.56 83 PHE A N 1
ATOM 683 C CA . PHE A 1 83 ? -2.516 11.783 -7.035 1.00 93.56 83 PHE A CA 1
ATOM 684 C C . PHE A 1 83 ? -1.469 10.669 -7.008 1.00 93.56 83 PHE A C 1
ATOM 686 O O . PHE A 1 83 ? -1.568 9.746 -7.816 1.00 93.56 83 PHE A O 1
ATOM 693 N N . LYS A 1 84 ? -0.527 10.705 -6.055 1.00 92.88 84 LYS A N 1
ATOM 694 C CA . LYS A 1 84 ? 0.471 9.639 -5.875 1.00 92.88 84 LYS A CA 1
ATOM 695 C C . LYS A 1 84 ? -0.200 8.333 -5.465 1.00 92.88 84 LYS A C 1
ATOM 697 O O . LYS A 1 84 ? 0.048 7.311 -6.096 1.00 92.88 84 LYS A O 1
ATOM 702 N N . ILE A 1 85 ? -1.108 8.379 -4.487 1.00 94.31 85 ILE A N 1
ATOM 703 C CA . ILE A 1 85 ? -1.868 7.201 -4.031 1.00 94.31 85 ILE A CA 1
ATOM 704 C C . ILE A 1 85 ? -2.595 6.549 -5.217 1.00 94.31 85 ILE A C 1
ATOM 706 O O . ILE A 1 85 ? -2.445 5.354 -5.471 1.00 94.31 85 ILE A O 1
ATOM 710 N N . ARG A 1 86 ? -3.329 7.343 -6.011 1.00 94.31 86 ARG A N 1
ATOM 711 C CA . ARG A 1 86 ? -4.023 6.839 -7.209 1.00 94.31 86 ARG A CA 1
ATOM 712 C C . ARG A 1 86 ? -3.067 6.275 -8.261 1.00 94.31 86 ARG A C 1
ATOM 714 O O . ARG A 1 86 ? -3.429 5.303 -8.919 1.00 94.31 86 ARG A O 1
ATOM 721 N N . ALA A 1 87 ? -1.887 6.869 -8.435 1.00 94.69 87 ALA A N 1
ATOM 722 C CA . ALA A 1 87 ? -0.884 6.373 -9.373 1.00 94.69 87 ALA A CA 1
ATOM 723 C C . ALA A 1 87 ? -0.382 4.978 -8.969 1.00 94.69 87 ALA A C 1
ATOM 725 O O . ALA A 1 87 ? -0.430 4.070 -9.796 1.00 94.69 87 ALA A O 1
ATOM 726 N N . TYR A 1 88 ? -0.017 4.771 -7.698 1.00 95.56 88 TYR A N 1
ATOM 727 C CA . TYR A 1 88 ? 0.399 3.455 -7.196 1.00 95.56 88 TYR A CA 1
ATOM 728 C C . TYR A 1 88 ? -0.704 2.401 -7.326 1.00 95.56 88 TYR A C 1
ATOM 730 O O . TYR A 1 88 ? -0.437 1.308 -7.820 1.00 95.56 88 TYR A O 1
ATOM 738 N N . ARG A 1 89 ? -1.957 2.735 -6.983 1.00 95.25 89 ARG A N 1
ATOM 739 C CA . ARG A 1 89 ? -3.098 1.812 -7.150 1.00 95.25 89 ARG A CA 1
ATOM 740 C C . ARG A 1 89 ? -3.321 1.417 -8.609 1.00 95.25 89 ARG A C 1
ATOM 742 O O . ARG A 1 89 ? -3.536 0.246 -8.907 1.00 95.25 89 ARG A O 1
ATOM 749 N N . ARG A 1 90 ? -3.265 2.384 -9.533 1.00 94.81 90 ARG A N 1
ATOM 750 C CA . ARG A 1 90 ? -3.409 2.113 -10.974 1.00 94.81 90 ARG A CA 1
ATOM 751 C C . ARG A 1 90 ? -2.263 1.261 -11.501 1.00 94.81 90 ARG A C 1
ATOM 753 O O . ARG A 1 90 ? -2.512 0.325 -12.250 1.00 94.81 90 ARG A O 1
ATOM 760 N N . ALA A 1 91 ? -1.035 1.562 -11.091 1.00 94.19 91 ALA A N 1
ATOM 761 C CA . ALA A 1 91 ? 0.129 0.776 -11.466 1.00 94.19 91 ALA A CA 1
ATOM 762 C C . ALA A 1 91 ? 0.023 -0.663 -10.946 1.00 94.19 91 ALA A C 1
ATOM 764 O O . ALA A 1 91 ? 0.198 -1.587 -11.730 1.00 94.19 91 ALA A O 1
ATOM 765 N N . ALA A 1 92 ? -0.357 -0.868 -9.681 1.00 94.50 92 ALA A N 1
ATOM 766 C CA . ALA A 1 92 ? -0.580 -2.199 -9.115 1.00 94.50 92 ALA A CA 1
ATOM 767 C C . ALA A 1 92 ? -1.629 -2.999 -9.905 1.00 94.50 92 ALA A C 1
ATOM 769 O O . ALA A 1 92 ? -1.374 -4.137 -10.291 1.00 94.50 92 ALA A O 1
ATOM 770 N N . MET A 1 93 ? -2.775 -2.382 -10.213 1.00 92.75 93 MET A N 1
ATOM 771 C CA . MET A 1 93 ? -3.836 -3.009 -11.007 1.00 92.75 93 MET A CA 1
ATOM 772 C C . MET A 1 93 ? -3.347 -3.414 -12.406 1.00 92.75 93 MET A C 1
ATOM 774 O O . MET A 1 93 ? -3.626 -4.519 -12.867 1.00 92.75 93 MET A O 1
ATOM 778 N N . ASN A 1 94 ? -2.597 -2.538 -13.077 1.00 91.94 94 ASN A N 1
ATOM 779 C CA . ASN A 1 94 ? -2.088 -2.817 -14.418 1.00 91.94 94 ASN A CA 1
ATOM 780 C C . ASN A 1 94 ? -0.972 -3.867 -14.410 1.00 91.94 94 ASN A C 1
ATOM 782 O O . ASN A 1 94 ? -0.915 -4.669 -15.334 1.00 91.94 94 ASN A O 1
ATOM 786 N N . LEU A 1 95 ? -0.134 -3.909 -13.369 1.00 90.25 95 LEU A N 1
ATOM 787 C CA . LEU A 1 95 ? 0.877 -4.954 -13.175 1.00 90.25 95 LEU A CA 1
ATOM 788 C C . LEU A 1 95 ? 0.239 -6.324 -12.922 1.00 90.25 95 LEU A C 1
ATOM 790 O O . LEU A 1 95 ? 0.717 -7.326 -13.444 1.00 90.25 95 LEU A O 1
ATOM 794 N N . GLU A 1 96 ? -0.852 -6.378 -12.157 1.00 88.88 96 GLU A N 1
ATOM 795 C CA . GLU A 1 96 ? -1.574 -7.626 -11.892 1.00 88.88 96 GLU A CA 1
ATOM 796 C C . GLU A 1 96 ? -2.304 -8.156 -13.136 1.00 88.88 96 GLU A C 1
ATOM 798 O O . GLU A 1 96 ? -2.350 -9.367 -13.360 1.00 88.88 96 GLU A O 1
ATOM 803 N N . ALA A 1 97 ? -2.837 -7.253 -13.964 1.00 87.12 97 ALA A N 1
ATOM 804 C CA . ALA A 1 97 ? -3.491 -7.586 -15.228 1.00 87.12 97 ALA A CA 1
ATOM 805 C C . ALA A 1 97 ? -2.508 -7.836 -16.389 1.00 87.12 97 ALA A C 1
ATOM 807 O O . ALA A 1 97 ? -2.932 -8.256 -17.470 1.00 87.12 97 ALA A O 1
ATOM 808 N N . LEU A 1 98 ? -1.214 -7.564 -16.198 1.00 85.06 98 LEU A N 1
ATOM 809 C CA . LEU A 1 98 ? -0.215 -7.668 -17.252 1.00 85.06 98 LEU A CA 1
ATOM 810 C C . LEU A 1 98 ? 0.031 -9.136 -17.620 1.00 85.06 98 LEU A C 1
ATOM 812 O O . LEU A 1 98 ? 0.497 -9.934 -16.808 1.00 85.06 98 LEU A O 1
ATOM 816 N N . THR A 1 99 ? -0.253 -9.477 -18.875 1.00 78.31 99 THR A N 1
ATOM 817 C CA . THR A 1 99 ? 0.033 -10.798 -19.456 1.00 78.31 99 THR A CA 1
ATOM 818 C C . THR A 1 99 ? 1.443 -10.903 -20.031 1.00 78.31 99 THR A C 1
ATOM 820 O O . THR A 1 99 ? 1.931 -12.009 -20.251 1.00 78.31 99 THR A O 1
ATOM 823 N N . GLN A 1 100 ? 2.084 -9.763 -20.295 1.00 73.19 100 GLN A N 1
ATOM 824 C CA . GLN A 1 100 ? 3.470 -9.683 -20.740 1.00 73.19 100 GLN A CA 1
ATOM 825 C C . GLN A 1 100 ? 4.442 -9.887 -19.573 1.00 73.19 100 GLN A C 1
ATOM 827 O O . GLN A 1 100 ? 4.159 -9.544 -18.424 1.00 73.19 100 GLN A O 1
ATOM 832 N N . ASP A 1 101 ? 5.610 -10.429 -19.900 1.00 77.31 101 ASP A N 1
ATOM 833 C CA . ASP A 1 101 ? 6.704 -10.617 -18.958 1.00 77.31 101 ASP A CA 1
ATOM 834 C C . ASP A 1 101 ? 7.363 -9.270 -18.607 1.00 77.31 101 ASP A C 1
ATOM 836 O O . ASP A 1 101 ? 7.876 -8.559 -19.480 1.00 77.31 101 ASP A O 1
ATOM 840 N N . LEU A 1 102 ? 7.362 -8.926 -17.314 1.00 82.69 102 LEU A N 1
ATOM 841 C CA . LEU A 1 102 ? 8.049 -7.737 -16.812 1.00 82.69 102 LEU A CA 1
ATOM 842 C C . LEU A 1 102 ? 9.563 -7.837 -17.003 1.00 82.69 102 LEU A C 1
ATOM 844 O O . LEU A 1 102 ? 10.180 -6.806 -17.264 1.00 82.69 102 LEU A O 1
ATOM 848 N N . ASP A 1 103 ? 10.173 -9.027 -16.925 1.00 81.56 103 ASP A N 1
ATOM 849 C CA . ASP A 1 103 ? 11.625 -9.181 -17.079 1.00 81.56 103 ASP A CA 1
ATOM 850 C C . ASP A 1 103 ? 12.064 -8.685 -18.470 1.00 81.56 103 ASP A C 1
ATOM 852 O O . ASP A 1 103 ? 13.092 -8.013 -18.606 1.00 81.56 103 ASP A O 1
ATOM 856 N N . THR A 1 104 ? 11.268 -8.975 -19.500 1.00 81.94 104 THR A N 1
ATOM 857 C CA . THR A 1 104 ? 11.480 -8.490 -20.870 1.00 81.94 104 THR A CA 1
ATOM 858 C C . THR A 1 104 ? 11.315 -6.971 -20.961 1.00 81.94 104 THR A C 1
ATOM 860 O O . THR A 1 104 ? 12.212 -6.288 -21.457 1.00 81.94 104 THR A O 1
ATOM 863 N N . LEU A 1 105 ? 10.236 -6.410 -20.403 1.00 84.12 105 LEU A N 1
ATOM 864 C CA . LEU A 1 105 ? 9.996 -4.958 -20.431 1.00 84.12 105 LEU A CA 1
ATOM 865 C C . LEU A 1 105 ? 11.066 -4.158 -19.672 1.00 84.12 105 LEU A C 1
ATOM 867 O O . LEU A 1 105 ? 11.404 -3.044 -20.075 1.00 84.12 105 LEU A O 1
ATOM 871 N N . VAL A 1 106 ? 11.621 -4.720 -18.595 1.00 84.88 106 VAL A N 1
ATOM 872 C CA . VAL A 1 106 ? 12.741 -4.129 -17.848 1.00 84.88 106 VAL A CA 1
ATOM 873 C C . VAL A 1 106 ? 14.013 -4.100 -18.700 1.00 84.88 106 VAL A C 1
ATOM 875 O O . VAL A 1 106 ? 14.711 -3.085 -18.705 1.00 84.88 106 VAL A O 1
ATOM 878 N N . LYS A 1 107 ? 14.325 -5.189 -19.419 1.00 83.12 107 LYS A N 1
ATOM 879 C CA . LYS A 1 107 ? 15.532 -5.298 -20.263 1.00 83.12 107 LYS A CA 1
ATOM 880 C C . LYS A 1 107 ? 15.497 -4.358 -21.462 1.00 83.12 107 LYS A C 1
ATOM 882 O O . LYS A 1 107 ? 16.528 -3.799 -21.817 1.00 83.12 107 LYS A O 1
ATOM 887 N N . GLU A 1 108 ? 14.327 -4.191 -22.065 1.00 84.44 108 GLU A N 1
ATOM 888 C CA . GLU A 1 108 ? 14.127 -3.321 -23.229 1.00 84.44 108 GLU A CA 1
ATOM 889 C C . GLU A 1 108 ? 13.884 -1.848 -22.858 1.00 84.44 108 GLU A C 1
ATOM 891 O O . GLU A 1 108 ? 13.669 -1.022 -23.738 1.00 84.44 108 GLU A O 1
ATOM 896 N N . ASP A 1 109 ? 13.893 -1.515 -21.564 1.00 81.69 109 ASP A N 1
ATOM 897 C CA . ASP A 1 109 ? 13.556 -0.190 -21.031 1.00 81.69 109 ASP A CA 1
ATOM 898 C C . ASP A 1 109 ? 12.175 0.348 -21.472 1.00 81.69 109 ASP A C 1
ATOM 900 O O . ASP A 1 109 ? 11.931 1.550 -21.596 1.00 81.69 109 ASP A O 1
ATOM 904 N N . ASN A 1 110 ? 11.231 -0.570 -21.673 1.00 86.06 110 ASN A N 1
ATOM 905 C CA . ASN A 1 110 ? 9.895 -0.295 -22.200 1.00 86.06 110 ASN A CA 1
ATOM 906 C C . ASN A 1 110 ? 8.808 -0.266 -21.111 1.00 86.06 110 ASN A C 1
ATOM 908 O O . ASN A 1 110 ? 7.617 -0.279 -21.413 1.00 86.06 110 ASN A O 1
ATOM 912 N N . LEU A 1 111 ? 9.186 -0.166 -19.833 1.00 84.69 111 LEU A N 1
ATOM 913 C CA . LEU A 1 111 ? 8.245 -0.125 -18.700 1.00 84.69 111 LEU A CA 1
ATOM 914 C C . LEU A 1 111 ? 7.232 1.027 -18.778 1.00 84.69 111 LEU A C 1
ATOM 916 O O . LEU A 1 111 ? 6.106 0.889 -18.308 1.00 84.69 111 LEU A O 1
ATOM 920 N N . ASN A 1 112 ? 7.611 2.143 -19.407 1.00 82.88 112 ASN A N 1
ATOM 921 C CA . ASN A 1 112 ? 6.735 3.304 -19.596 1.00 82.88 112 ASN A CA 1
ATOM 922 C C . ASN A 1 112 ? 5.576 3.040 -20.578 1.00 82.88 112 ASN A C 1
ATOM 924 O O . ASN A 1 112 ? 4.675 3.867 -20.693 1.00 82.88 112 ASN A O 1
ATOM 928 N N . GLN A 1 113 ? 5.596 1.917 -21.308 1.00 84.88 113 GLN A N 1
ATOM 929 C CA . GLN A 1 113 ? 4.481 1.510 -22.166 1.00 84.88 113 GLN A CA 1
ATOM 930 C C . GLN A 1 113 ? 3.300 0.970 -21.351 1.00 84.88 113 GLN A C 1
ATOM 932 O O . GLN A 1 113 ? 2.171 0.963 -21.843 1.00 84.88 113 GLN A O 1
ATOM 937 N N . ILE A 1 114 ? 3.536 0.540 -20.105 1.00 85.62 114 ILE A N 1
ATOM 938 C CA . ILE A 1 114 ? 2.470 0.072 -19.224 1.00 85.62 114 ILE A CA 1
ATOM 939 C C . ILE A 1 114 ? 1.637 1.292 -18.799 1.00 85.62 114 ILE A C 1
ATOM 941 O O . ILE A 1 114 ? 2.171 2.220 -18.181 1.00 85.62 114 ILE A O 1
ATOM 945 N N . PRO A 1 115 ? 0.320 1.313 -19.077 1.00 85.75 115 PRO A N 1
ATOM 946 C CA . PRO A 1 115 ? -0.527 2.433 -18.697 1.00 85.75 115 PRO A CA 1
ATOM 947 C C . PRO A 1 115 ? -0.405 2.743 -17.202 1.00 85.75 115 PRO A C 1
ATOM 949 O O . PRO A 1 115 ? -0.408 1.849 -16.360 1.00 85.75 115 PRO A O 1
ATOM 952 N N . GLY A 1 116 ? -0.300 4.021 -16.846 1.00 85.25 116 GLY A N 1
ATOM 953 C CA . GLY A 1 116 ? -0.201 4.438 -15.444 1.00 85.25 116 GLY A CA 1
ATOM 954 C C . GLY A 1 116 ? 1.160 4.203 -14.775 1.00 85.25 116 GLY A C 1
ATOM 955 O O . GLY A 1 116 ? 1.305 4.594 -13.618 1.00 85.25 116 GLY A O 1
ATOM 956 N N . ILE A 1 117 ? 2.153 3.646 -15.477 1.00 89.94 117 ILE A N 1
ATOM 957 C CA . ILE A 1 117 ? 3.541 3.560 -15.007 1.00 89.94 117 ILE A CA 1
ATOM 958 C C . ILE A 1 117 ? 4.357 4.656 -15.693 1.00 89.94 117 ILE A C 1
ATOM 960 O O . ILE A 1 117 ? 4.668 4.582 -16.876 1.00 89.94 117 ILE A O 1
ATOM 964 N N . GLY A 1 118 ? 4.669 5.710 -14.937 1.00 88.81 118 GLY A N 1
ATOM 965 C CA . GLY A 1 118 ? 5.604 6.754 -15.362 1.00 88.81 118 GLY A CA 1
ATOM 966 C C . GLY A 1 118 ? 7.051 6.426 -14.986 1.00 88.81 118 GLY A C 1
ATOM 967 O O . GLY A 1 118 ? 7.314 5.405 -14.348 1.00 88.81 118 GLY A O 1
ATOM 968 N N . LYS A 1 119 ? 7.972 7.345 -15.305 1.00 88.62 119 LYS A N 1
ATOM 969 C CA . LYS A 1 119 ? 9.417 7.195 -15.052 1.00 88.62 119 LYS A CA 1
ATOM 970 C C . LYS A 1 119 ? 9.732 6.808 -13.603 1.00 88.62 119 LYS A C 1
ATOM 972 O O . LYS A 1 119 ? 10.388 5.798 -13.385 1.00 88.62 119 LYS A O 1
ATOM 977 N N . ASP A 1 120 ? 9.177 7.528 -12.631 1.00 90.69 120 ASP A N 1
ATOM 978 C CA . ASP A 1 120 ? 9.425 7.280 -11.203 1.00 90.69 120 ASP A CA 1
ATOM 979 C C . ASP A 1 120 ? 9.003 5.868 -10.758 1.00 90.69 120 ASP A C 1
ATOM 981 O O . ASP A 1 120 ? 9.676 5.218 -9.959 1.00 90.69 120 ASP A O 1
ATOM 985 N N . LEU A 1 121 ? 7.872 5.371 -11.271 1.00 92.62 121 LEU A N 1
ATOM 986 C CA . LEU A 1 121 ? 7.376 4.030 -10.946 1.00 92.62 121 LEU A CA 1
ATOM 987 C C . LEU A 1 121 ? 8.186 2.955 -11.674 1.00 92.62 121 LEU A C 1
ATOM 989 O O . LEU A 1 121 ? 8.496 1.921 -11.084 1.00 92.62 121 LEU A O 1
ATOM 993 N N . ALA A 1 122 ? 8.573 3.212 -12.924 1.00 92.12 122 ALA A N 1
ATOM 994 C CA . ALA A 1 122 ? 9.454 2.338 -13.687 1.00 92.12 122 ALA A CA 1
ATOM 995 C C . ALA A 1 122 ? 10.825 2.188 -13.008 1.00 92.12 122 ALA A C 1
ATOM 997 O O . ALA A 1 122 ? 11.358 1.082 -12.933 1.00 92.12 122 ALA A O 1
ATOM 998 N N . GLU A 1 123 ? 11.381 3.267 -12.455 1.00 92.06 123 GLU A N 1
ATOM 999 C CA . GLU A 1 123 ? 12.627 3.224 -11.684 1.00 92.06 123 GLU A CA 1
ATOM 1000 C C . GLU A 1 123 ? 12.506 2.346 -10.437 1.00 92.06 123 GLU A C 1
ATOM 1002 O O . GLU A 1 123 ? 13.395 1.534 -10.186 1.00 92.06 123 GLU A O 1
ATOM 1007 N N . LYS A 1 124 ? 11.384 2.416 -9.712 1.00 92.56 124 LYS A N 1
ATOM 1008 C CA . LYS A 1 124 ? 11.122 1.542 -8.552 1.00 92.56 124 LYS A CA 1
ATOM 1009 C C . LYS A 1 124 ? 10.998 0.072 -8.933 1.00 92.56 124 LYS A C 1
ATOM 1011 O O . LYS A 1 124 ? 11.474 -0.794 -8.206 1.00 92.56 124 LYS A O 1
ATOM 1016 N N . ILE A 1 125 ? 10.398 -0.220 -10.084 1.00 91.38 125 ILE A N 1
ATOM 1017 C CA . ILE A 1 125 ? 10.358 -1.587 -10.619 1.00 91.38 125 ILE A CA 1
ATOM 1018 C C . ILE A 1 125 ? 11.784 -2.058 -10.911 1.00 91.38 125 ILE A C 1
ATOM 1020 O O . ILE A 1 125 ? 12.191 -3.113 -10.434 1.00 91.38 125 ILE A O 1
ATOM 1024 N N . LYS A 1 126 ? 12.589 -1.259 -11.621 1.00 91.31 126 LYS A N 1
ATOM 1025 C CA . LYS A 1 126 ? 13.999 -1.592 -11.892 1.00 91.31 126 LYS A CA 1
ATOM 1026 C C . LYS A 1 126 ? 14.814 -1.781 -10.612 1.00 91.31 126 LYS A C 1
ATOM 1028 O O . LYS A 1 126 ? 15.682 -2.649 -10.575 1.00 91.31 126 LYS A O 1
ATOM 1033 N N . GLU A 1 127 ? 14.564 -0.973 -9.586 1.00 92.25 127 GLU A N 1
ATOM 1034 C CA . GLU A 1 127 ? 15.192 -1.096 -8.270 1.00 92.25 127 GLU A CA 1
ATOM 1035 C C . GLU A 1 127 ? 14.885 -2.462 -7.653 1.00 92.25 127 GLU A C 1
ATOM 1037 O O . GLU A 1 127 ? 15.816 -3.204 -7.342 1.00 92.25 127 GLU A O 1
ATOM 1042 N N . TYR A 1 128 ? 13.605 -2.840 -7.601 1.00 91.69 128 TYR A N 1
ATOM 1043 C CA . TYR A 1 128 ? 13.172 -4.145 -7.108 1.00 91.69 128 TYR A CA 1
ATOM 1044 C C . TYR A 1 128 ? 13.858 -5.299 -7.853 1.00 91.69 128 TYR A C 1
ATOM 1046 O O . TYR A 1 128 ? 14.329 -6.249 -7.235 1.00 91.69 128 TYR A O 1
ATOM 1054 N N . TYR A 1 129 ? 14.012 -5.190 -9.172 1.00 87.56 129 TYR A N 1
ATOM 1055 C CA . TYR A 1 129 ? 14.722 -6.186 -9.978 1.00 87.56 129 TYR A CA 1
ATOM 1056 C C . TYR A 1 129 ? 16.220 -6.305 -9.670 1.00 87.56 129 TYR A C 1
ATOM 1058 O O . TYR A 1 129 ? 16.803 -7.371 -9.870 1.00 87.56 129 TYR A O 1
ATOM 1066 N N . LYS A 1 130 ? 16.859 -5.226 -9.208 1.00 87.88 130 LYS A N 1
ATOM 1067 C CA . LYS A 1 130 ? 18.292 -5.204 -8.881 1.00 87.88 130 LYS A CA 1
ATOM 1068 C C . LYS A 1 130 ? 18.573 -5.636 -7.446 1.00 87.88 130 LYS A C 1
ATOM 1070 O O . LYS A 1 130 ? 19.571 -6.306 -7.204 1.00 87.88 130 LYS A O 1
ATOM 1075 N N . THR A 1 131 ? 17.739 -5.218 -6.499 1.00 88.69 131 THR A N 1
ATOM 1076 C CA . THR A 1 131 ? 18.008 -5.347 -5.056 1.00 88.69 131 THR A CA 1
ATOM 1077 C C . THR A 1 131 ? 17.060 -6.318 -4.350 1.00 88.69 131 THR A C 1
ATOM 1079 O O . THR A 1 131 ? 17.329 -6.719 -3.219 1.00 88.69 131 THR A O 1
ATOM 1082 N N . GLY A 1 132 ? 15.941 -6.683 -4.984 1.00 88.06 132 GLY A N 1
ATOM 1083 C CA . GLY A 1 132 ? 14.835 -7.425 -4.373 1.00 88.06 132 GLY A CA 1
ATOM 1084 C C . GLY A 1 132 ? 13.964 -6.585 -3.434 1.00 88.06 132 GLY A C 1
ATOM 1085 O O . GLY A 1 132 ? 13.079 -7.131 -2.779 1.00 88.06 132 GLY A O 1
ATOM 1086 N N . LYS A 1 133 ? 14.219 -5.275 -3.313 1.00 89.75 133 LYS A N 1
ATOM 1087 C CA . LYS A 1 133 ? 13.511 -4.366 -2.399 1.00 89.75 133 LYS A CA 1
ATOM 1088 C C . LYS A 1 133 ? 13.292 -3.003 -3.047 1.00 89.75 133 LYS A C 1
ATOM 1090 O O . LYS A 1 133 ? 13.986 -2.626 -3.982 1.00 89.75 133 LYS A O 1
ATOM 1095 N N . ILE A 1 134 ? 12.330 -2.249 -2.527 1.00 93.56 134 ILE A N 1
ATOM 1096 C CA . ILE A 1 134 ? 12.105 -0.854 -2.919 1.00 93.56 134 ILE A CA 1
ATOM 1097 C C . ILE A 1 134 ? 12.396 -0.001 -1.697 1.00 93.56 134 ILE A C 1
ATOM 1099 O O . ILE A 1 134 ? 11.656 -0.069 -0.715 1.00 93.56 134 ILE A O 1
ATOM 1103 N N . GLN A 1 135 ? 13.444 0.814 -1.746 1.00 91.19 135 GLN A N 1
ATOM 1104 C CA . GLN A 1 135 ? 13.891 1.600 -0.600 1.00 91.19 135 GLN A CA 1
ATOM 1105 C C . GLN A 1 135 ? 12.769 2.493 -0.056 1.00 91.19 135 GLN A C 1
ATOM 1107 O O . GLN A 1 135 ? 12.492 2.493 1.139 1.00 91.19 135 GLN A O 1
ATOM 1112 N N . GLY A 1 136 ? 12.017 3.143 -0.949 1.00 89.62 136 GLY A N 1
ATOM 1113 C CA . GLY A 1 136 ? 10.880 3.976 -0.548 1.00 89.62 136 GLY A CA 1
ATOM 1114 C C . GLY A 1 136 ? 9.758 3.217 0.178 1.00 89.62 136 GLY A C 1
ATOM 1115 O O . GLY A 1 136 ? 9.045 3.817 0.972 1.00 89.62 136 GLY A O 1
ATOM 1116 N N . TYR A 1 137 ? 9.596 1.912 -0.058 1.00 92.31 137 TYR A N 1
ATOM 1117 C CA . TYR A 1 137 ? 8.634 1.087 0.679 1.00 92.31 137 TYR A CA 1
ATOM 1118 C C . TYR A 1 137 ? 9.140 0.757 2.086 1.00 92.31 137 TYR A C 1
ATOM 1120 O O . TYR A 1 137 ? 8.387 0.848 3.054 1.00 92.31 137 TYR A O 1
ATOM 1128 N N . GLU A 1 138 ? 10.424 0.420 2.208 1.00 91.25 138 GLU A N 1
ATOM 1129 C CA . GLU A 1 138 ? 11.060 0.140 3.498 1.00 91.25 138 GLU A CA 1
ATOM 1130 C C . GLU A 1 138 ? 11.093 1.375 4.404 1.00 91.25 138 GLU A C 1
ATOM 1132 O O . GLU A 1 138 ? 10.909 1.264 5.616 1.00 91.25 138 GLU A O 1
ATOM 1137 N N . ASP A 1 139 ? 11.283 2.558 3.826 1.00 91.38 139 ASP A N 1
ATOM 1138 C CA . ASP A 1 139 ? 11.275 3.810 4.579 1.00 91.38 139 ASP A CA 1
ATOM 1139 C C . ASP A 1 139 ? 9.859 4.166 5.053 1.00 91.38 139 ASP A C 1
ATOM 1141 O O . ASP A 1 139 ? 9.663 4.450 6.235 1.00 91.38 139 ASP A O 1
ATOM 1145 N N . LEU A 1 140 ? 8.841 4.015 4.193 1.00 90.44 140 LEU A N 1
ATOM 1146 C CA . LEU A 1 140 ? 7.438 4.215 4.583 1.00 90.44 140 LEU A CA 1
ATOM 1147 C C . LEU A 1 140 ? 6.996 3.272 5.711 1.00 90.44 140 LEU A C 1
ATOM 1149 O O . LEU A 1 140 ? 6.251 3.684 6.599 1.00 90.44 140 LEU A O 1
ATOM 1153 N N . LYS A 1 141 ? 7.475 2.023 5.720 1.00 88.31 141 LYS A N 1
ATOM 1154 C CA . LYS A 1 141 ? 7.193 1.072 6.807 1.00 88.31 141 LYS A CA 1
ATOM 1155 C C . LYS A 1 141 ? 7.724 1.518 8.165 1.00 88.31 141 LYS A C 1
ATOM 1157 O O . LYS A 1 141 ? 7.133 1.158 9.174 1.00 88.31 141 LYS A O 1
ATOM 1162 N N . LYS A 1 142 ? 8.841 2.248 8.203 1.00 88.75 142 LYS A N 1
ATOM 1163 C CA . LYS A 1 142 ? 9.438 2.737 9.458 1.00 88.75 142 LYS A CA 1
ATOM 1164 C C . LYS A 1 142 ? 8.712 3.962 10.000 1.00 88.75 142 LYS A C 1
ATOM 1166 O O . LYS A 1 142 ? 8.710 4.184 11.205 1.00 88.75 142 LYS A O 1
ATOM 1171 N N . GLU A 1 143 ? 8.126 4.759 9.114 1.00 86.81 143 GLU A N 1
ATOM 1172 C CA . GLU A 1 143 ? 7.385 5.964 9.487 1.00 86.81 143 GLU A CA 1
ATOM 1173 C C . GLU A 1 143 ? 5.984 5.650 10.025 1.00 86.81 143 GLU A C 1
ATOM 1175 O O . GLU A 1 143 ? 5.469 6.387 10.866 1.00 86.81 143 GLU A O 1
ATOM 1180 N N . VAL A 1 144 ? 5.361 4.565 9.555 1.00 83.56 144 VAL A N 1
ATOM 1181 C CA . VAL A 1 144 ? 4.037 4.136 10.022 1.00 83.56 144 VAL A CA 1
ATOM 1182 C C . VAL A 1 144 ? 4.181 3.252 11.271 1.00 83.56 144 VAL A C 1
ATOM 1184 O O . VAL A 1 144 ? 4.872 2.234 11.216 1.00 83.56 144 VAL A O 1
ATOM 1187 N N . PRO A 1 145 ? 3.514 3.581 12.396 1.00 82.69 145 PRO A N 1
ATOM 1188 C CA . PRO A 1 145 ? 3.549 2.760 13.603 1.00 82.69 145 PRO A CA 1
ATOM 1189 C C . PRO A 1 145 ? 3.128 1.311 13.332 1.00 82.69 145 PRO A C 1
ATOM 1191 O O . PRO A 1 145 ? 2.122 1.066 12.661 1.00 82.69 145 PRO A O 1
ATOM 1194 N N . SER A 1 146 ? 3.846 0.348 13.918 1.00 83.44 146 SER A N 1
ATOM 1195 C CA . SER A 1 146 ? 3.575 -1.088 13.741 1.00 83.44 146 SER A CA 1
ATOM 1196 C C . SER A 1 146 ? 2.137 -1.471 14.089 1.00 83.44 146 SER A C 1
ATOM 1198 O O . SER A 1 146 ? 1.544 -2.293 13.399 1.00 83.44 146 SER A O 1
ATOM 1200 N N . ALA A 1 147 ? 1.541 -0.813 15.085 1.00 83.25 147 ALA A N 1
ATOM 1201 C CA . ALA A 1 147 ? 0.149 -1.021 15.465 1.00 83.25 147 ALA A CA 1
ATOM 1202 C C . ALA A 1 147 ? -0.836 -0.754 14.314 1.00 83.25 147 ALA A C 1
ATOM 1204 O O . ALA A 1 147 ? -1.781 -1.515 14.129 1.00 83.25 147 ALA A O 1
ATOM 1205 N N . LEU A 1 148 ? -0.605 0.280 13.495 1.00 84.50 148 LEU A N 1
ATOM 1206 C CA . LEU A 1 148 ? -1.462 0.566 12.338 1.00 84.50 148 LEU A CA 1
ATOM 1207 C C . LEU A 1 148 ? -1.291 -0.499 11.248 1.00 84.50 148 LEU A C 1
ATOM 1209 O O . LEU A 1 148 ? -2.265 -0.890 10.604 1.00 84.50 148 LEU A O 1
ATOM 1213 N N . LEU A 1 149 ? -0.067 -1.011 11.075 1.00 84.75 149 LEU A N 1
ATOM 1214 C CA . LEU A 1 149 ? 0.213 -2.122 10.160 1.00 84.75 149 LEU A CA 1
ATOM 1215 C C . LEU A 1 149 ? -0.469 -3.418 10.611 1.00 84.75 149 LEU A C 1
ATOM 1217 O O . LEU A 1 149 ? -0.921 -4.196 9.776 1.00 84.75 149 LEU A O 1
ATOM 1221 N N . GLU A 1 150 ? -0.544 -3.665 11.918 1.00 86.44 150 GLU A N 1
ATOM 1222 C CA . GLU A 1 150 ? -1.238 -4.822 12.485 1.00 86.44 150 GLU A CA 1
ATOM 1223 C C . GLU A 1 150 ? -2.751 -4.717 12.310 1.00 86.44 150 GLU A C 1
ATOM 1225 O O . GLU A 1 150 ? -3.372 -5.678 11.862 1.00 86.44 150 GLU A O 1
ATOM 1230 N N . MET A 1 151 ? -3.333 -3.537 12.541 1.00 86.44 151 MET A N 1
ATOM 1231 C CA . MET A 1 151 ? -4.761 -3.299 12.304 1.00 86.44 151 MET A CA 1
ATOM 1232 C C . MET A 1 151 ? -5.158 -3.535 10.841 1.00 86.44 151 MET A C 1
ATOM 1234 O O . MET A 1 151 ? -6.233 -4.067 10.587 1.00 86.44 151 MET A O 1
ATOM 1238 N N . MET A 1 152 ? -4.294 -3.203 9.874 1.00 86.25 152 MET A N 1
ATOM 1239 C CA . MET A 1 152 ? -4.550 -3.478 8.451 1.00 86.25 152 MET A CA 1
ATOM 1240 C C . MET A 1 152 ? -4.599 -4.969 8.097 1.00 86.25 152 MET A C 1
ATOM 1242 O O . MET A 1 152 ? -5.128 -5.329 7.046 1.00 86.25 152 MET A O 1
ATOM 1246 N N . LYS A 1 153 ? -4.056 -5.857 8.939 1.00 85.50 153 LYS A N 1
ATOM 1247 C CA . LYS A 1 153 ? -4.153 -7.309 8.715 1.00 85.50 153 LYS A CA 1
ATOM 1248 C C . LYS A 1 153 ? -5.550 -7.843 9.033 1.00 85.50 153 LYS A C 1
ATOM 1250 O O . LYS A 1 153 ? -5.893 -8.933 8.576 1.00 85.50 153 LYS A O 1
ATOM 1255 N N . ILE A 1 154 ? -6.349 -7.090 9.792 1.00 85.50 154 ILE A N 1
ATOM 1256 C CA . ILE A 1 154 ? -7.702 -7.479 10.179 1.00 85.50 154 ILE A CA 1
ATOM 1257 C C . ILE A 1 154 ? -8.618 -7.413 8.944 1.00 85.50 154 ILE A C 1
ATOM 1259 O O . ILE A 1 154 ? -8.748 -6.359 8.311 1.00 85.50 154 ILE A O 1
ATOM 1263 N N . PRO A 1 155 ? -9.312 -8.508 8.587 1.00 82.88 155 PRO A N 1
ATOM 1264 C CA . PRO A 1 155 ? -10.186 -8.530 7.421 1.00 82.88 155 PRO A CA 1
ATOM 1265 C C . PRO A 1 155 ? -11.279 -7.454 7.469 1.00 82.88 155 PRO A C 1
ATOM 1267 O O . PRO A 1 155 ? -12.110 -7.409 8.374 1.00 82.88 155 PRO A O 1
ATOM 1270 N N . GLY A 1 156 ? -11.342 -6.615 6.435 1.00 81.12 156 GLY A N 1
ATOM 1271 C CA . GLY A 1 156 ? -12.327 -5.531 6.343 1.00 81.12 156 GLY A CA 1
ATOM 1272 C C . GLY A 1 156 ? -11.904 -4.228 7.027 1.00 81.12 156 GLY A C 1
ATOM 1273 O O . GLY A 1 156 ? -12.651 -3.252 6.955 1.00 81.12 156 GLY A O 1
ATOM 1274 N N . VAL A 1 157 ? -10.712 -4.183 7.627 1.00 85.06 157 VAL A N 1
ATOM 1275 C CA . VAL A 1 157 ? -10.082 -2.953 8.111 1.00 85.06 157 VAL A CA 1
ATOM 1276 C C . VAL A 1 157 ? -9.122 -2.443 7.036 1.00 85.06 157 VAL A C 1
ATOM 1278 O O . VAL A 1 157 ? -8.032 -2.966 6.847 1.00 85.06 157 VAL A O 1
ATOM 1281 N N . GLY A 1 158 ? -9.564 -1.431 6.287 1.00 85.50 158 GLY A N 1
ATOM 1282 C CA . GLY A 1 158 ? -8.755 -0.787 5.247 1.00 85.50 158 GLY A CA 1
ATOM 1283 C C . GLY A 1 158 ? -7.983 0.437 5.757 1.00 85.50 158 GLY A C 1
ATOM 1284 O O . GLY A 1 158 ? -8.277 0.936 6.847 1.00 85.50 158 GLY A O 1
ATOM 1285 N N . PRO A 1 159 ? -7.072 1.007 4.946 1.00 88.44 159 PRO A N 1
ATOM 1286 C CA . PRO A 1 159 ? -6.238 2.157 5.324 1.00 88.44 159 PRO A CA 1
ATOM 1287 C C . PRO A 1 159 ? -7.065 3.373 5.767 1.00 88.44 159 PRO A C 1
ATOM 1289 O O . PRO A 1 159 ? -6.731 4.027 6.752 1.00 88.44 159 PRO A O 1
ATOM 1292 N N . LYS A 1 160 ? -8.205 3.636 5.111 1.00 86.81 160 LYS A N 1
ATOM 1293 C CA . LYS A 1 160 ? -9.137 4.711 5.500 1.00 86.81 160 LYS A CA 1
ATOM 1294 C C . LYS A 1 160 ? -9.713 4.510 6.897 1.00 86.81 160 LYS A C 1
ATOM 1296 O O . LYS A 1 160 ? -9.845 5.467 7.652 1.00 86.81 160 LYS A O 1
ATOM 1301 N N . THR A 1 161 ? -10.069 3.270 7.226 1.00 87.31 161 THR A N 1
ATOM 1302 C CA . THR A 1 161 ? -10.612 2.915 8.537 1.00 87.31 161 THR A CA 1
ATOM 1303 C C . THR A 1 161 ? -9.530 3.045 9.600 1.00 87.31 161 THR A C 1
ATOM 1305 O O . THR A 1 161 ? -9.773 3.672 10.623 1.00 87.31 161 THR A O 1
ATOM 1308 N N . VAL A 1 162 ? -8.323 2.536 9.339 1.00 89.12 162 VAL A N 1
ATOM 1309 C CA . VAL A 1 162 ? -7.172 2.673 10.248 1.00 89.12 162 VAL A CA 1
ATOM 1310 C C . VAL A 1 162 ? -6.853 4.142 10.516 1.00 89.12 162 VAL A C 1
ATOM 1312 O O . VAL A 1 162 ? -6.732 4.538 11.674 1.00 89.12 162 VAL A O 1
ATOM 1315 N N . LYS A 1 163 ? -6.808 4.971 9.468 1.00 88.38 163 LYS A N 1
ATO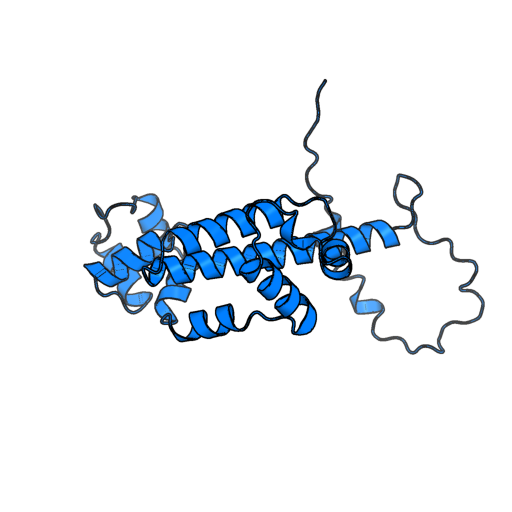M 1316 C CA . LYS A 1 163 ? -6.626 6.421 9.598 1.00 88.38 163 LYS A CA 1
ATOM 1317 C C . LYS A 1 163 ? -7.709 7.048 10.478 1.00 88.38 163 LYS A C 1
ATOM 1319 O O . LYS A 1 163 ? -7.394 7.774 11.413 1.00 88.38 163 LYS A O 1
ATOM 1324 N N . LEU A 1 164 ? -8.980 6.731 10.226 1.00 88.44 164 LEU A N 1
ATOM 1325 C CA . LEU A 1 164 ? -10.101 7.251 11.012 1.00 88.44 164 LEU A CA 1
ATOM 1326 C C . LEU A 1 164 ? -9.996 6.864 12.495 1.00 88.44 164 LEU A C 1
ATOM 1328 O O . LEU A 1 164 ? -10.236 7.701 13.362 1.00 88.44 164 LEU A O 1
ATOM 1332 N N . LEU A 1 165 ? -9.642 5.611 12.787 1.00 87.31 165 LEU A N 1
ATOM 1333 C CA . LEU A 1 165 ? -9.447 5.117 14.151 1.00 87.31 165 LEU A CA 1
ATOM 1334 C C . LEU A 1 165 ? -8.297 5.855 14.844 1.00 87.31 165 LEU A C 1
ATOM 1336 O O . LEU A 1 165 ? -8.441 6.277 15.992 1.00 87.31 165 LEU A O 1
ATOM 1340 N N . TYR A 1 166 ? -7.194 6.070 14.131 1.00 87.56 166 TYR A N 1
ATOM 1341 C CA . TYR A 1 166 ? -6.049 6.815 14.638 1.00 87.56 166 TYR A CA 1
ATOM 1342 C C . TYR A 1 166 ? -6.392 8.289 14.907 1.00 87.56 166 TYR A C 1
ATOM 1344 O O . TYR A 1 166 ? -6.103 8.800 15.982 1.00 87.56 166 TYR A O 1
ATOM 1352 N N . GLU A 1 167 ? -7.084 8.973 13.996 1.00 86.50 167 GLU A N 1
ATOM 1353 C CA . GLU A 1 167 ? -7.409 10.399 14.150 1.00 86.50 167 GLU A CA 1
ATOM 1354 C C . GLU A 1 167 ? -8.542 10.673 15.149 1.00 86.50 167 GLU A C 1
ATOM 1356 O O . GLU A 1 167 ? -8.493 11.657 15.887 1.00 86.50 167 GLU A O 1
ATOM 1361 N N . LYS A 1 168 ? -9.597 9.847 15.162 1.00 87.00 168 LYS A N 1
ATOM 1362 C CA . LYS A 1 168 ? -10.800 10.093 15.981 1.00 87.00 168 LYS A CA 1
ATOM 1363 C C . LYS A 1 168 ? -10.724 9.479 17.366 1.00 87.00 168 LYS A C 1
ATOM 1365 O O . LYS A 1 168 ? -11.257 10.060 18.308 1.00 87.00 168 LYS A O 1
ATOM 1370 N N . LEU A 1 169 ? -10.130 8.296 17.471 1.00 84.75 169 LEU A N 1
ATOM 1371 C CA . LEU A 1 169 ? -10.105 7.515 18.705 1.00 84.75 169 LEU A CA 1
ATOM 1372 C C . LEU A 1 169 ? -8.690 7.386 19.281 1.00 84.75 169 LEU A C 1
ATOM 1374 O O . LEU A 1 169 ? -8.557 6.873 20.386 1.00 84.75 169 LEU A O 1
ATOM 1378 N N . ASN A 1 170 ? -7.661 7.892 18.581 1.00 85.31 170 ASN A N 1
ATOM 1379 C CA . ASN A 1 170 ? -6.256 7.853 19.001 1.00 85.31 170 ASN A CA 1
ATOM 1380 C C . ASN A 1 170 ? -5.789 6.440 19.370 1.00 85.31 170 ASN A C 1
ATOM 1382 O O . ASN A 1 170 ? -4.998 6.269 20.294 1.00 85.31 170 ASN A O 1
ATOM 1386 N N . VAL A 1 171 ? -6.303 5.439 18.648 1.00 84.81 171 VAL A N 1
ATOM 1387 C CA . VAL A 1 171 ? -6.008 4.032 18.916 1.00 84.81 171 VAL A CA 1
ATOM 1388 C C .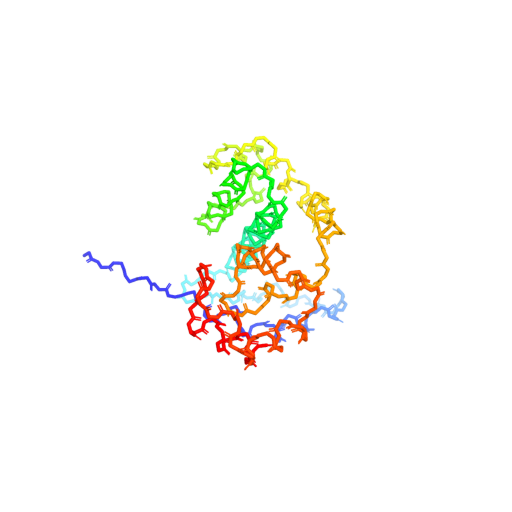 VAL A 1 171 ? -4.564 3.746 18.541 1.00 84.81 171 VAL A C 1
ATOM 1390 O O . VAL A 1 171 ? -4.168 3.943 17.389 1.00 84.81 171 VAL A O 1
ATOM 1393 N N . LYS A 1 172 ? -3.778 3.266 19.504 1.00 83.69 172 LYS A N 1
ATOM 1394 C CA . LYS A 1 172 ? -2.346 2.985 19.303 1.00 83.69 172 LYS A CA 1
ATOM 1395 C C . LYS A 1 172 ? -1.986 1.513 19.413 1.00 83.69 172 LYS A C 1
ATOM 1397 O O . LYS A 1 172 ? -0.824 1.178 19.210 1.00 83.69 172 LYS A O 1
ATOM 1402 N N . SER A 1 173 ? -2.943 0.644 19.727 1.00 86.50 173 SER A N 1
ATOM 1403 C CA . SER A 1 173 ? -2.715 -0.798 19.829 1.00 86.50 173 SER A CA 1
ATOM 1404 C C . SER A 1 173 ? -3.942 -1.610 19.415 1.00 86.50 173 SER A C 1
ATOM 1406 O O . SER A 1 173 ? -5.070 -1.106 19.405 1.00 86.50 173 SER A O 1
ATOM 1408 N N . VAL A 1 174 ? -3.725 -2.878 19.064 1.00 86.12 174 VAL A N 1
ATOM 1409 C CA . VAL A 1 174 ? -4.800 -3.801 18.669 1.00 86.12 174 VAL A CA 1
ATOM 1410 C C . VAL A 1 174 ? -5.732 -4.090 19.851 1.00 86.12 174 VAL A C 1
ATOM 1412 O O . VAL A 1 174 ? -6.948 -4.148 19.685 1.00 86.12 174 VAL A O 1
ATOM 1415 N N . GLU A 1 175 ? -5.201 -4.169 21.071 1.00 87.00 175 GLU A N 1
ATOM 1416 C CA . GLU A 1 175 ? -5.992 -4.413 22.283 1.00 87.00 175 GLU A CA 1
ATOM 1417 C C . GLU A 1 175 ? -6.924 -3.239 22.603 1.00 87.00 175 GLU A C 1
ATOM 1419 O O . GLU A 1 175 ? -8.038 -3.422 23.101 1.00 87.00 175 GLU A O 1
ATOM 1424 N N . GLU A 1 176 ? -6.478 -2.008 22.342 1.00 87.44 176 GLU A N 1
ATOM 1425 C CA . GLU A 1 176 ? -7.322 -0.824 22.478 1.00 87.44 176 GLU A CA 1
ATOM 1426 C C . GLU A 1 176 ? -8.448 -0.839 21.439 1.00 87.44 176 GLU A C 1
ATOM 1428 O O . GLU A 1 176 ? -9.607 -0.590 21.789 1.00 87.44 176 GLU A O 1
ATOM 1433 N N . LEU A 1 177 ? -8.139 -1.216 20.194 1.00 87.75 177 LEU A N 1
ATOM 1434 C CA . LEU A 1 177 ? -9.141 -1.380 19.142 1.00 87.75 177 LEU A CA 1
ATOM 1435 C C . LEU A 1 177 ? -10.205 -2.416 19.533 1.00 87.75 177 LEU A C 1
ATOM 1437 O O . LEU A 1 177 ? -11.402 -2.146 19.409 1.00 87.75 177 LEU A O 1
ATOM 1441 N N . GLU A 1 178 ? -9.785 -3.566 20.060 1.00 87.75 178 GLU A N 1
ATOM 1442 C CA . GLU A 1 178 ? -10.678 -4.638 20.506 1.00 87.75 178 GLU A CA 1
ATOM 1443 C C . GLU A 1 178 ? -11.607 -4.166 21.637 1.00 87.75 178 GLU A C 1
ATOM 1445 O O . GLU A 1 178 ? -12.817 -4.413 21.609 1.00 87.75 178 GLU A O 1
ATOM 1450 N N . LYS A 1 179 ? -11.078 -3.431 22.625 1.00 89.75 179 LYS A N 1
ATOM 1451 C CA . LYS A 1 179 ? -11.886 -2.854 23.714 1.00 89.75 179 LYS A CA 1
ATOM 1452 C C . LYS A 1 179 ? -12.927 -1.870 23.187 1.00 89.75 179 LYS A C 1
ATOM 1454 O O . LYS A 1 179 ? -14.072 -1.894 23.642 1.00 89.75 179 LYS A O 1
ATOM 1459 N N . LEU A 1 180 ? -12.551 -1.017 22.235 1.00 87.62 180 LEU A N 1
ATOM 1460 C CA . LEU A 1 180 ? -13.460 -0.049 21.617 1.00 87.62 180 LEU A CA 1
ATOM 1461 C C . LEU A 1 180 ? -14.551 -0.743 20.790 1.00 87.62 180 LEU A C 1
ATOM 1463 O O . LEU A 1 180 ? -15.710 -0.324 20.856 1.00 87.62 180 LEU A O 1
ATOM 1467 N N . ALA A 1 181 ? -14.207 -1.825 20.086 1.00 87.06 181 ALA A N 1
ATOM 1468 C CA . ALA A 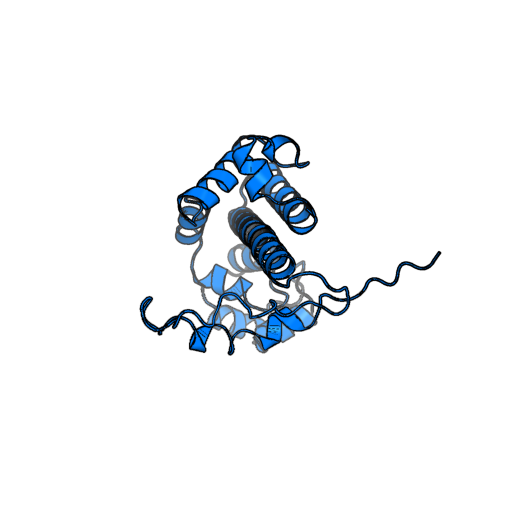1 181 ? -15.155 -2.666 19.359 1.00 87.06 181 ALA A CA 1
ATOM 1469 C C . ALA A 1 181 ? -16.146 -3.358 20.308 1.00 87.06 181 ALA A C 1
ATOM 1471 O O . ALA A 1 181 ? -17.357 -3.254 20.130 1.00 87.06 181 ALA A O 1
ATOM 1472 N N . LYS A 1 182 ? -15.662 -3.989 21.386 1.00 87.06 182 LYS A N 1
ATOM 1473 C CA . LYS A 1 182 ? -16.525 -4.629 22.400 1.00 87.06 182 LYS A CA 1
ATOM 1474 C C . LYS A 1 182 ? -17.431 -3.633 23.123 1.00 87.06 182 LYS A C 1
ATOM 1476 O O . LYS A 1 182 ? -18.555 -3.972 23.479 1.00 87.06 182 LYS A O 1
ATOM 1481 N N . ALA A 1 183 ? -16.965 -2.400 23.314 1.00 87.06 183 ALA A N 1
ATOM 1482 C CA . ALA A 1 183 ? -17.762 -1.315 23.879 1.00 87.06 183 ALA A CA 1
ATOM 1483 C C . ALA A 1 183 ? -18.784 -0.719 22.888 1.00 87.06 183 ALA A C 1
ATOM 1485 O O . ALA A 1 183 ? -19.522 0.192 23.263 1.00 87.06 183 ALA A O 1
ATOM 1486 N N . GLY A 1 184 ? -18.818 -1.179 21.631 1.00 83.69 184 GLY A N 1
ATOM 1487 C CA . GLY A 1 184 ? -19.715 -0.668 20.592 1.00 83.69 184 GLY A CA 1
ATOM 1488 C C . GLY A 1 184 ? -19.390 0.754 20.131 1.00 83.69 184 GLY A C 1
ATOM 1489 O O . GLY A 1 184 ? -20.225 1.395 19.494 1.00 83.69 184 GLY A O 1
ATOM 1490 N N . LYS A 1 185 ? -18.195 1.272 20.453 1.00 82.94 185 LYS A N 1
ATOM 1491 C CA . LYS A 1 185 ? -17.778 2.649 20.129 1.00 82.94 185 LYS A CA 1
ATOM 1492 C C . LYS A 1 185 ? -17.370 2.829 18.666 1.00 82.94 185 LYS A C 1
ATOM 1494 O O . LYS A 1 185 ? -17.162 3.957 18.231 1.00 82.94 185 LYS A O 1
ATOM 1499 N N . LEU A 1 186 ? -17.253 1.733 17.916 1.00 83.38 186 LEU A N 1
ATOM 1500 C CA . LEU A 1 186 ? -16.956 1.763 16.485 1.00 83.38 186 LEU A CA 1
ATOM 1501 C C . LEU A 1 186 ? -18.221 1.935 15.630 1.00 83.38 186 LEU A C 1
ATOM 1503 O O . LEU A 1 186 ? -18.132 2.333 14.466 1.00 83.38 186 LEU A O 1
ATOM 1507 N N . LYS A 1 187 ? -19.407 1.675 16.198 1.00 80.88 187 LYS A N 1
ATOM 1508 C CA . LYS A 1 187 ? -20.690 1.824 15.502 1.00 80.88 187 LYS A CA 1
ATOM 1509 C C . LYS A 1 187 ? -20.962 3.287 15.165 1.00 80.88 187 LYS A C 1
ATOM 1511 O O . LYS A 1 187 ? -20.872 4.165 16.016 1.00 80.88 187 LYS A O 1
ATOM 1516 N N . GLY A 1 188 ? -21.344 3.535 13.914 1.00 77.62 188 GLY A N 1
ATOM 1517 C CA . GLY A 1 188 ? -21.681 4.873 13.422 1.00 77.62 188 GLY A CA 1
ATOM 1518 C C . GLY A 1 188 ? -20.491 5.671 12.888 1.00 77.62 188 GLY A C 1
ATOM 1519 O O . GLY A 1 188 ? -20.697 6.742 12.318 1.00 77.62 188 GLY A O 1
ATOM 1520 N N . LEU A 1 189 ? -19.262 5.153 12.998 1.00 83.25 189 LEU A N 1
ATOM 1521 C CA . LEU A 1 189 ? -18.126 5.734 12.291 1.00 83.25 189 LEU A CA 1
ATOM 1522 C C . LEU A 1 189 ? -18.255 5.498 10.774 1.00 83.25 189 LEU A C 1
ATOM 1524 O O . LEU A 1 189 ? -18.627 4.401 10.344 1.00 83.25 189 LEU A O 1
ATOM 1528 N N . PRO A 1 190 ? -17.940 6.506 9.939 1.00 78.94 190 PRO A N 1
ATOM 1529 C CA . PRO A 1 190 ? -18.043 6.378 8.491 1.00 78.94 190 PRO A CA 1
ATOM 1530 C C . PRO A 1 190 ? -17.153 5.240 7.981 1.00 78.94 190 PRO A C 1
ATOM 1532 O O . PRO A 1 190 ? -15.957 5.195 8.252 1.00 78.94 190 PRO A O 1
ATOM 1535 N N . GLY A 1 191 ? -17.748 4.316 7.225 1.00 76.62 191 GLY A N 1
ATOM 1536 C CA . GLY A 1 191 ? -17.043 3.158 6.670 1.00 76.62 191 GLY A CA 1
ATOM 1537 C C . GLY A 1 191 ? -16.909 1.957 7.614 1.00 76.62 191 GLY A C 1
ATOM 1538 O O . GLY A 1 191 ? -16.424 0.920 7.166 1.00 76.62 191 GLY A O 1
ATOM 1539 N N . ILE A 1 192 ? -17.375 2.041 8.868 1.00 82.44 192 ILE A N 1
ATOM 1540 C CA . ILE A 1 192 ? -17.455 0.887 9.775 1.00 82.44 192 ILE A CA 1
ATOM 1541 C C . ILE A 1 192 ? -18.884 0.346 9.787 1.00 82.44 192 ILE A C 1
ATOM 1543 O O . ILE A 1 192 ? -19.823 0.997 10.242 1.00 82.44 192 ILE A O 1
ATOM 1547 N N . GLN A 1 193 ? -19.041 -0.874 9.278 1.00 82.56 193 GLN A N 1
ATOM 1548 C CA . GLN A 1 193 ? -20.296 -1.622 9.327 1.00 82.56 193 GLN A CA 1
ATOM 1549 C C . GLN A 1 193 ? -20.259 -2.651 10.458 1.00 82.56 193 GLN A C 1
ATOM 1551 O O . GLN A 1 193 ? -19.184 -3.032 10.919 1.00 82.56 193 GLN A O 1
ATOM 1556 N N . SER A 1 194 ? -21.423 -3.182 10.840 1.00 83.00 194 SER A N 1
ATOM 1557 C CA . SER A 1 194 ? -21.526 -4.245 11.852 1.00 83.00 194 SER A CA 1
ATOM 1558 C C . SER A 1 194 ? -20.624 -5.443 11.535 1.00 83.00 194 SER A C 1
ATOM 1560 O O . SER A 1 194 ? -19.978 -5.983 12.423 1.00 83.00 194 SER A O 1
ATOM 1562 N N . LYS A 1 195 ? -20.491 -5.801 10.251 1.00 83.00 195 LYS A N 1
ATOM 1563 C CA . LYS A 1 195 ? -19.600 -6.882 9.810 1.00 83.00 195 LYS A CA 1
ATOM 1564 C C . LYS A 1 195 ? -18.116 -6.562 10.022 1.00 83.00 195 LYS A C 1
ATOM 1566 O O . LYS A 1 195 ? -17.348 -7.448 10.374 1.00 83.00 195 LYS A O 1
ATOM 1571 N N . THR A 1 196 ? -17.710 -5.310 9.813 1.00 81.38 196 THR A N 1
ATOM 1572 C CA . THR A 1 196 ? -16.332 -4.868 10.061 1.00 81.38 196 THR A CA 1
ATOM 1573 C C . THR A 1 196 ? -16.014 -4.919 11.550 1.00 81.38 196 THR A C 1
ATOM 1575 O O . THR A 1 196 ? -14.961 -5.413 11.929 1.00 81.38 196 THR A O 1
ATOM 1578 N N . GLU A 1 197 ? -16.938 -4.469 12.398 1.00 83.94 197 GLU A N 1
ATOM 1579 C CA . GLU A 1 197 ? -16.790 -4.540 13.855 1.00 83.94 197 GLU A CA 1
ATOM 1580 C C . GLU A 1 197 ? -16.690 -5.990 14.348 1.00 83.94 197 GLU A C 1
ATOM 1582 O O . GLU A 1 197 ? -15.806 -6.313 15.134 1.00 83.94 197 GLU A O 1
ATOM 1587 N N . GLU A 1 198 ? -17.523 -6.895 13.827 1.00 85.50 198 GLU A N 1
ATOM 1588 C CA . GLU A 1 198 ? -17.399 -8.324 14.125 1.00 85.50 198 GLU A CA 1
ATOM 1589 C C . GLU A 1 198 ? -16.050 -8.904 13.698 1.00 85.50 198 GLU A C 1
ATOM 1591 O O . GLU A 1 198 ? -15.479 -9.713 14.427 1.00 85.50 198 GLU A O 1
ATOM 1596 N N . ASN A 1 199 ? -15.541 -8.517 12.527 1.00 85.19 199 ASN A N 1
ATOM 1597 C CA . ASN A 1 199 ? -14.235 -8.976 12.066 1.00 85.19 199 ASN A CA 1
ATOM 1598 C C . ASN A 1 199 ? -13.104 -8.454 12.956 1.00 85.19 199 ASN A C 1
ATOM 1600 O O . ASN A 1 199 ? -12.167 -9.198 13.205 1.00 85.19 199 ASN A O 1
ATOM 1604 N N . ILE A 1 200 ? -13.209 -7.222 13.463 1.00 83.50 200 ILE A N 1
ATOM 1605 C CA . ILE A 1 200 ? -12.258 -6.650 14.429 1.00 83.50 200 ILE A CA 1
ATOM 1606 C C . ILE A 1 200 ? -12.271 -7.417 15.753 1.00 83.50 200 ILE A C 1
ATOM 1608 O O . ILE A 1 200 ? -11.236 -7.559 16.384 1.00 83.50 200 ILE A O 1
ATOM 1612 N N . ILE A 1 201 ? -13.430 -7.914 16.188 1.00 83.81 201 ILE A N 1
ATOM 1613 C CA . ILE A 1 201 ? -13.533 -8.705 17.423 1.00 83.81 201 ILE A CA 1
ATOM 1614 C C . ILE A 1 201 ? -13.006 -10.138 17.220 1.00 83.81 201 ILE A C 1
ATOM 1616 O O . ILE A 1 201 ? -12.569 -10.770 18.179 1.00 83.81 201 ILE A O 1
ATOM 1620 N N . LYS A 1 202 ? -13.101 -10.677 15.997 1.00 83.19 202 LYS A N 1
ATOM 1621 C CA . LYS A 1 202 ? -12.732 -12.066 15.667 1.00 83.19 202 LYS A CA 1
ATOM 1622 C C . LYS A 1 202 ? -11.282 -12.240 15.200 1.00 83.19 202 LYS A C 1
ATOM 1624 O O . LYS A 1 202 ? -10.777 -13.356 15.314 1.00 83.19 202 LYS A O 1
ATOM 1629 N N . GLY A 1 203 ? -10.698 -11.220 14.574 1.00 74.19 203 GLY A N 1
ATOM 1630 C CA . GLY A 1 203 ? -9.376 -11.250 13.936 1.00 74.19 203 GLY A CA 1
ATOM 1631 C C . GLY A 1 203 ? -8.280 -10.747 14.851 1.00 74.19 203 GLY A C 1
ATOM 1632 O O . GLY A 1 203 ? -7.180 -11.333 14.769 1.00 74.19 203 GLY A O 1
#